Protein AF-A0AAD5WYX1-F1 (afdb_monomer)

Solvent-accessible surface area (backbone atoms only — not comparable to full-atom values): 14401 Å² total; per-residue (Å²): 94,65,29,32,52,34,48,72,67,69,46,57,68,58,51,53,53,52,52,50,51,34,10,74,72,48,53,28,26,46,30,46,41,92,94,37,84,87,53,34,45,76,42,50,32,68,59,55,44,46,55,38,50,50,49,46,49,48,63,74,63,54,80,81,76,84,82,84,92,74,87,86,85,90,80,85,87,82,83,87,84,80,87,79,90,83,89,82,89,81,91,85,81,88,79,88,86,84,87,87,83,89,81,82,89,89,81,93,76,83,89,84,81,74,100,76,67,55,68,40,50,33,44,42,52,36,57,71,75,44,69,26,68,56,36,59,50,43,53,69,52,43,34,71,61,39,67,46,50,74,69,52,51,49,47,38,39,74,64,27,46,32,41,85,73,49,101,59,30,29,25,43,38,66,58,80,45,63,67,55,52,55,28,48,54,50,33,48,51,51,54,54,52,51,32,71,69,30,75,92,52,55,72,61,65,68,65,54,36,71,38,85,54,94,40,23,91,90,54,55,31,44,60,46,50,30,31,35,43,33,67,64,78,41,84,134

Mean predicted aligned error: 13.27 Å

InterPro domains:
  IPR018865 Inactive serine/threonine-protein kinase 19-like [PF10494] (2-211)
  IPR018865 Inactive serine/threonine-protein kinase 19-like [PTHR15243] (3-235)

Structure (mmCIF, N/CA/C/O backbone):
data_AF-A0AAD5WYX1-F1
#
_entry.id   AF-A0AAD5WYX1-F1
#
loop_
_atom_site.group_PDB
_atom_site.id
_atom_site.type_symbol
_atom_site.label_atom_id
_atom_site.label_alt_id
_atom_site.label_comp_id
_atom_site.label_asym_id
_atom_site.label_entity_id
_atom_site.label_seq_id
_atom_site.pdbx_PDB_ins_code
_atom_site.Cartn_x
_atom_site.Cartn_y
_atom_site.Cartn_z
_atom_site.occupancy
_atom_site.B_iso_or_equiv
_atom_site.auth_seq_id
_atom_site.auth_comp_id
_atom_site.auth_asym_id
_atom_site.auth_atom_id
_atom_site.pdbx_PDB_model_num
ATOM 1 N N . LEU A 1 1 ? -3.389 -1.770 6.920 1.00 76.38 1 LEU A N 1
ATOM 2 C CA . LEU A 1 1 ? -4.217 -2.837 6.298 1.00 76.38 1 LEU A CA 1
ATOM 3 C C . LEU A 1 1 ? -3.831 -4.235 6.785 1.00 76.38 1 LEU A C 1
ATOM 5 O O . LEU A 1 1 ? -4.736 -4.996 7.080 1.00 76.38 1 LEU A O 1
ATOM 9 N N . LEU A 1 2 ? -2.542 -4.557 6.966 1.00 85.88 2 LEU A N 1
ATOM 10 C CA . LEU A 1 2 ? -2.096 -5.845 7.536 1.00 85.88 2 LEU A CA 1
ATOM 11 C C . LEU A 1 2 ? -2.756 -6.188 8.888 1.00 85.88 2 LEU A C 1
ATOM 13 O O . LEU A 1 2 ? -3.191 -7.312 9.093 1.00 85.88 2 LEU A O 1
ATOM 17 N N . ALA A 1 3 ? -2.961 -5.186 9.746 1.00 87.31 3 ALA A N 1
ATOM 18 C CA . ALA A 1 3 ? -3.715 -5.334 10.991 1.00 87.31 3 ALA A CA 1
ATOM 19 C C . ALA A 1 3 ? -5.119 -5.943 10.810 1.00 87.31 3 ALA A C 1
ATOM 21 O O . ALA A 1 3 ? -5.573 -6.707 11.650 1.00 87.31 3 ALA A O 1
ATOM 22 N N . GLN A 1 4 ? -5.803 -5.680 9.693 1.00 90.00 4 GLN A N 1
ATOM 23 C CA . GLN A 1 4 ? -7.110 -6.295 9.437 1.00 90.00 4 GLN A CA 1
ATOM 24 C C . GLN A 1 4 ? -6.995 -7.819 9.292 1.00 90.00 4 GLN A C 1
ATOM 26 O O . GLN A 1 4 ? -7.887 -8.533 9.741 1.00 90.00 4 GLN A O 1
ATOM 31 N N . LEU A 1 5 ? -5.896 -8.316 8.708 1.00 88.75 5 LEU A N 1
ATOM 32 C CA . LEU A 1 5 ? -5.619 -9.750 8.591 1.00 88.75 5 LEU A CA 1
ATOM 33 C C . LEU A 1 5 ? -5.287 -10.360 9.952 1.00 88.75 5 LEU A C 1
ATOM 35 O O . LEU A 1 5 ? -5.827 -11.413 10.281 1.00 88.75 5 LEU A O 1
ATOM 39 N N . TYR A 1 6 ? -4.485 -9.670 10.768 1.00 90.25 6 TYR A N 1
ATOM 40 C CA . TYR A 1 6 ? -4.211 -10.092 12.145 1.00 90.25 6 TYR A CA 1
ATOM 41 C C . TYR A 1 6 ? -5.500 -10.245 12.959 1.00 90.25 6 TYR A C 1
ATOM 43 O O . TYR A 1 6 ? -5.705 -11.274 13.597 1.00 90.25 6 TYR A O 1
ATOM 51 N N . CYS A 1 7 ? -6.426 -9.287 12.849 1.00 89.88 7 CYS A N 1
ATOM 52 C CA . CYS A 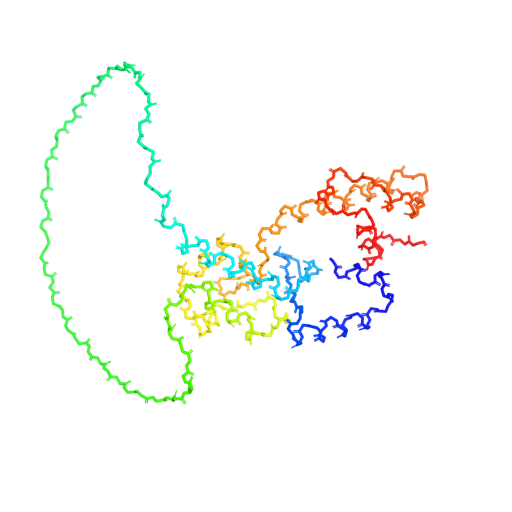1 7 ? -7.736 -9.384 13.493 1.00 89.88 7 CYS A CA 1
ATOM 53 C C . CYS A 1 7 ? -8.588 -10.549 12.958 1.00 89.88 7 CYS A C 1
ATOM 55 O O . CYS A 1 7 ? -9.340 -11.156 13.720 1.00 89.88 7 CYS A O 1
ATOM 57 N N . ALA A 1 8 ? -8.533 -10.828 11.654 1.00 89.50 8 ALA A N 1
ATOM 58 C CA . ALA A 1 8 ? -9.387 -11.831 11.022 1.00 89.50 8 ALA A CA 1
ATOM 59 C C . ALA A 1 8 ? -8.914 -13.273 11.267 1.00 89.50 8 ALA A C 1
ATOM 61 O O . ALA A 1 8 ? -9.747 -14.165 11.414 1.00 89.50 8 ALA A O 1
ATOM 62 N N . VAL A 1 9 ? -7.598 -13.503 11.292 1.00 88.81 9 VAL A N 1
ATOM 63 C CA . VAL A 1 9 ? -6.994 -14.842 11.401 1.00 88.81 9 VAL A CA 1
ATOM 64 C C . VAL A 1 9 ? -6.615 -15.182 12.846 1.00 88.81 9 VAL A C 1
ATOM 66 O O . VAL A 1 9 ? -6.650 -16.350 13.220 1.00 88.81 9 VAL A O 1
ATOM 69 N N . GLY A 1 10 ? -6.268 -14.188 13.670 1.00 82.69 10 GLY A N 1
ATOM 70 C CA . GLY A 1 10 ? -5.898 -14.363 15.081 1.00 82.69 10 GLY A CA 1
ATOM 71 C C . GLY A 1 10 ? -4.495 -14.937 15.326 1.00 82.69 10 GLY A C 1
ATOM 72 O O . GLY A 1 10 ? -3.945 -14.739 16.404 1.00 82.69 10 GLY A O 1
ATOM 73 N N . ASP A 1 11 ? -3.887 -15.593 14.335 1.00 90.69 11 ASP A N 1
ATOM 74 C CA . ASP A 1 11 ? -2.504 -16.085 14.374 1.00 90.69 11 ASP A CA 1
ATOM 75 C C . ASP A 1 11 ? -1.591 -15.170 13.545 1.00 90.69 11 ASP A C 1
ATOM 77 O O . ASP A 1 11 ? -1.578 -15.218 12.312 1.00 90.69 11 ASP A O 1
ATOM 81 N N . HIS A 1 12 ? -0.838 -14.306 14.231 1.00 89.62 12 HIS A N 1
ATOM 82 C CA . HIS A 1 12 ? 0.041 -13.329 13.586 1.00 89.62 12 HIS A CA 1
ATOM 83 C C . HIS A 1 12 ? 1.181 -14.006 12.821 1.00 89.62 12 HIS A C 1
ATOM 85 O O . HIS A 1 12 ? 1.485 -13.600 11.702 1.00 89.62 12 HIS A O 1
ATOM 91 N N . THR A 1 13 ? 1.770 -15.063 13.389 1.00 92.00 13 THR A N 1
ATOM 92 C CA . THR A 1 13 ? 2.878 -15.791 12.761 1.00 92.00 13 THR A CA 1
ATOM 93 C C . THR A 1 13 ? 2.423 -16.429 11.462 1.00 92.00 13 THR A C 1
ATOM 95 O O . THR A 1 13 ? 3.104 -16.308 10.446 1.00 92.00 13 THR A O 1
ATOM 98 N N . ARG A 1 14 ? 1.245 -17.056 11.463 1.00 92.44 14 ARG A N 1
ATOM 99 C CA . ARG A 1 14 ? 0.676 -17.623 10.243 1.00 92.44 14 ARG A CA 1
ATOM 100 C C . ARG A 1 14 ? 0.372 -16.555 9.197 1.00 92.44 14 ARG A C 1
ATOM 102 O O . ARG A 1 14 ? 0.692 -16.765 8.034 1.00 92.44 14 ARG A O 1
ATOM 109 N N . VAL A 1 15 ? -0.202 -15.415 9.591 1.00 91.81 15 VAL A N 1
ATOM 110 C CA . VAL A 1 15 ? -0.444 -14.301 8.657 1.00 91.81 15 VAL A CA 1
ATOM 111 C C . VAL A 1 15 ? 0.862 -13.820 8.032 1.00 91.81 15 VAL A C 1
ATOM 113 O O . VAL A 1 15 ? 0.903 -13.620 6.822 1.00 91.81 15 VAL A O 1
ATOM 116 N N . ASP A 1 16 ? 1.924 -13.659 8.818 1.00 90.88 16 ASP A N 1
ATOM 117 C CA . ASP A 1 16 ? 3.216 -13.210 8.298 1.00 90.88 16 ASP A CA 1
ATOM 118 C C . ASP A 1 16 ? 3.801 -14.221 7.300 1.00 90.88 16 ASP A C 1
ATOM 120 O O . ASP A 1 16 ? 4.181 -13.829 6.196 1.00 90.88 16 ASP A O 1
ATOM 124 N N . VAL A 1 17 ? 3.776 -15.517 7.640 1.00 93.12 17 VAL A N 1
ATOM 125 C CA . VAL A 1 17 ? 4.231 -16.609 6.760 1.00 93.12 17 VAL A CA 1
ATOM 126 C C . VAL A 1 17 ? 3.419 -16.663 5.464 1.00 93.12 17 VAL A C 1
ATOM 128 O O . VAL A 1 17 ? 3.997 -16.741 4.379 1.00 93.12 17 VAL A O 1
ATOM 131 N N . ASP A 1 18 ? 2.091 -16.592 5.555 1.00 93.56 18 ASP A N 1
ATOM 132 C CA . ASP A 1 18 ? 1.205 -16.671 4.393 1.00 93.56 18 ASP A CA 1
ATOM 133 C C . ASP A 1 18 ? 1.371 -15.435 3.493 1.00 93.56 18 ASP A C 1
ATOM 135 O O . ASP A 1 18 ? 1.479 -15.564 2.273 1.00 93.56 18 ASP A O 1
ATOM 139 N N . VAL A 1 19 ? 1.457 -14.229 4.069 1.00 91.56 19 VAL A N 1
ATOM 140 C CA . VAL A 1 19 ? 1.691 -12.996 3.300 1.00 91.56 19 VAL A CA 1
ATOM 141 C C . VAL A 1 19 ? 3.068 -13.020 2.641 1.00 91.56 19 VAL A C 1
ATOM 143 O O . VAL A 1 19 ? 3.181 -12.621 1.481 1.00 91.56 19 VAL A O 1
ATOM 146 N N . ASP A 1 20 ? 4.108 -13.499 3.326 1.00 91.19 20 ASP A N 1
ATOM 147 C CA . ASP A 1 20 ? 5.440 -13.643 2.734 1.00 91.19 20 ASP A CA 1
ATOM 148 C C . ASP A 1 20 ? 5.453 -14.660 1.594 1.00 91.19 20 ASP A C 1
ATOM 150 O O . ASP A 1 20 ? 5.992 -14.361 0.529 1.00 91.19 20 ASP A O 1
ATOM 154 N N . SER A 1 21 ? 4.794 -15.807 1.760 1.00 93.00 21 SER A N 1
ATOM 155 C CA . SER A 1 21 ? 4.626 -16.812 0.703 1.00 93.00 21 SER A CA 1
ATOM 156 C C . SER A 1 21 ? 3.891 -16.244 -0.522 1.00 93.00 21 SER A C 1
ATOM 158 O O . SER A 1 21 ? 4.311 -16.427 -1.671 1.00 93.00 21 SER A O 1
ATOM 160 N N . LEU A 1 22 ? 2.832 -15.459 -0.301 1.00 93.69 22 LEU A N 1
ATOM 161 C CA . LEU A 1 22 ? 2.093 -14.783 -1.372 1.00 93.69 22 LEU A CA 1
ATOM 162 C C . LEU A 1 22 ? 2.908 -13.676 -2.057 1.00 93.69 22 LEU A C 1
ATOM 164 O O . LEU A 1 22 ? 2.732 -13.441 -3.252 1.00 93.69 22 LEU A O 1
ATOM 168 N N . CYS A 1 23 ? 3.817 -13.013 -1.339 1.00 91.69 23 CYS A N 1
ATOM 169 C CA . CYS A 1 23 ? 4.762 -12.076 -1.947 1.00 91.69 23 CYS A CA 1
ATOM 170 C C . CYS A 1 23 ? 5.839 -12.816 -2.756 1.00 91.69 23 CYS A C 1
ATOM 172 O O . CYS A 1 23 ? 6.168 -12.417 -3.867 1.00 91.69 23 CYS A O 1
ATOM 174 N N . GLN A 1 24 ? 6.379 -13.922 -2.244 1.00 90.56 24 GLN A N 1
ATOM 175 C CA . GLN A 1 24 ? 7.399 -14.709 -2.946 1.00 90.56 24 GLN A CA 1
ATOM 176 C C . GLN A 1 24 ? 6.864 -15.337 -4.238 1.00 90.56 24 GLN A C 1
ATOM 178 O O . GLN A 1 24 ? 7.575 -15.377 -5.238 1.00 90.56 24 GLN A O 1
ATOM 183 N N . SER A 1 25 ? 5.602 -15.768 -4.238 1.00 91.50 25 SER A N 1
ATOM 184 C CA . SER A 1 25 ? 4.911 -16.281 -5.430 1.00 91.50 25 SER A CA 1
ATOM 185 C C . SER A 1 25 ? 4.422 -15.188 -6.389 1.00 91.50 25 SER A C 1
ATOM 187 O O . SER A 1 25 ? 3.906 -15.504 -7.458 1.00 91.50 25 SER A O 1
ATOM 189 N N . GLY A 1 26 ? 4.574 -13.909 -6.028 1.00 89.75 26 GLY A N 1
ATOM 190 C CA . GLY A 1 26 ? 4.177 -12.773 -6.858 1.00 89.75 26 GLY A CA 1
ATOM 191 C C . GLY A 1 26 ? 2.676 -12.503 -6.911 1.00 89.75 26 GLY A C 1
ATOM 192 O O . GLY A 1 26 ? 2.239 -11.682 -7.709 1.00 89.75 26 GLY A O 1
ATOM 193 N N . VAL A 1 27 ? 1.866 -13.129 -6.054 1.00 93.50 27 VAL A N 1
ATOM 194 C CA . VAL A 1 27 ? 0.418 -12.863 -5.970 1.00 93.50 27 VAL A CA 1
ATOM 195 C C . VAL A 1 27 ? 0.145 -11.511 -5.312 1.00 93.50 27 VAL A C 1
ATOM 197 O O . VAL A 1 27 ? -0.717 -10.751 -5.761 1.00 93.50 27 VAL A O 1
ATOM 200 N N . LEU A 1 28 ? 0.886 -11.209 -4.245 1.00 93.12 28 LEU A N 1
ATOM 201 C CA . LEU A 1 28 ? 0.793 -9.956 -3.506 1.00 93.12 28 LEU A CA 1
ATOM 202 C C . LEU A 1 28 ? 2.073 -9.143 -3.639 1.00 93.12 28 LEU A C 1
ATOM 204 O O . LEU A 1 28 ? 3.170 -9.682 -3.757 1.00 93.12 28 LEU A O 1
ATOM 208 N N . ARG A 1 29 ? 1.924 -7.828 -3.508 1.00 91.25 29 ARG A N 1
ATOM 209 C CA . ARG A 1 29 ? 3.033 -6.895 -3.358 1.00 91.25 29 ARG A CA 1
ATOM 210 C C . ARG A 1 29 ? 2.851 -6.018 -2.128 1.00 91.25 29 ARG A C 1
ATOM 212 O O . ARG A 1 29 ? 1.751 -5.524 -1.860 1.00 91.25 29 ARG A O 1
ATOM 219 N N . ARG A 1 30 ? 3.949 -5.800 -1.399 1.00 90.19 30 ARG A N 1
ATOM 220 C CA . ARG A 1 30 ? 4.019 -4.863 -0.269 1.00 90.19 30 ARG A CA 1
ATOM 221 C C . ARG A 1 30 ? 4.380 -3.462 -0.756 1.00 90.19 30 ARG A C 1
ATOM 223 O O . ARG A 1 30 ? 5.279 -3.279 -1.571 1.00 90.19 30 ARG A O 1
ATOM 230 N N . PHE A 1 31 ? 3.717 -2.466 -0.187 1.00 89.69 31 PHE A N 1
ATOM 231 C CA . PHE A 1 31 ? 4.016 -1.054 -0.394 1.00 89.69 31 PHE A CA 1
ATOM 232 C C . PHE A 1 31 ? 4.195 -0.379 0.955 1.00 89.69 31 PHE A C 1
ATOM 234 O O . PHE A 1 31 ? 3.461 -0.665 1.902 1.00 89.69 31 PHE A O 1
ATOM 241 N N . VAL A 1 32 ? 5.149 0.542 1.025 1.00 83.81 32 VAL A N 1
ATOM 242 C CA . VAL A 1 32 ? 5.377 1.382 2.201 1.00 83.81 32 VAL A CA 1
ATOM 243 C C . VAL A 1 32 ? 4.772 2.749 1.935 1.00 83.81 32 VAL A C 1
ATOM 245 O O . VAL A 1 32 ? 4.937 3.310 0.850 1.00 83.81 32 VAL A O 1
ATOM 248 N N . ARG A 1 33 ? 4.074 3.310 2.922 1.00 75.81 33 ARG A N 1
ATOM 249 C CA . ARG A 1 33 ? 3.677 4.712 2.864 1.00 75.81 33 ARG A CA 1
ATOM 250 C C . ARG A 1 33 ? 4.902 5.577 3.143 1.00 75.81 33 ARG A C 1
ATOM 252 O O . ARG A 1 33 ? 5.624 5.357 4.112 1.00 75.81 33 ARG A O 1
ATOM 259 N N . SER A 1 34 ? 5.117 6.590 2.307 1.00 63.50 34 SER A N 1
ATOM 260 C CA . SER A 1 34 ? 6.225 7.535 2.471 1.00 63.50 34 SER A CA 1
ATOM 261 C C . SER A 1 34 ? 6.265 8.086 3.907 1.00 63.50 34 SER A C 1
ATOM 263 O O . SER A 1 34 ? 5.317 8.739 4.349 1.00 63.50 34 SER A O 1
ATOM 265 N N . GLY A 1 35 ? 7.355 7.799 4.626 1.00 60.59 35 GLY A N 1
ATOM 266 C CA . GLY A 1 35 ? 7.613 8.267 5.993 1.00 60.59 35 GLY A CA 1
ATOM 267 C C . GLY A 1 35 ? 7.279 7.293 7.132 1.00 60.59 35 GLY A C 1
ATOM 268 O O . GLY A 1 35 ? 7.687 7.571 8.256 1.00 60.59 35 GLY A O 1
ATOM 269 N N . ASP A 1 36 ? 6.602 6.166 6.881 1.00 64.50 36 ASP A N 1
ATOM 270 C CA . ASP A 1 36 ? 6.338 5.163 7.924 1.00 64.50 36 ASP A CA 1
ATOM 271 C C . ASP A 1 36 ? 6.366 3.729 7.372 1.00 64.50 36 ASP A C 1
ATOM 273 O O . ASP A 1 36 ? 5.475 3.290 6.647 1.00 64.50 36 ASP A O 1
ATOM 277 N N . VAL A 1 37 ? 7.398 2.976 7.765 1.00 59.72 37 VAL A N 1
ATOM 278 C CA . VAL A 1 37 ? 7.604 1.571 7.372 1.00 59.72 37 VAL A CA 1
ATOM 279 C C . VAL A 1 37 ? 6.539 0.646 7.977 1.00 59.72 37 VAL A C 1
ATOM 281 O O . VAL A 1 37 ? 6.275 -0.424 7.432 1.00 59.72 37 VAL A O 1
ATOM 284 N N . ARG A 1 38 ? 5.903 1.046 9.087 1.00 57.88 38 ARG A N 1
ATOM 285 C CA . ARG A 1 38 ? 4.852 0.262 9.756 1.00 57.88 38 ARG A CA 1
ATOM 286 C C . ARG A 1 38 ? 3.481 0.464 9.118 1.00 57.88 38 ARG A C 1
ATOM 288 O O . ARG A 1 38 ? 2.613 -0.399 9.243 1.00 57.88 38 ARG A O 1
ATOM 295 N N . GLU A 1 39 ? 3.284 1.562 8.398 1.00 67.19 39 GLU A N 1
ATOM 296 C CA . GLU A 1 39 ? 2.047 1.847 7.678 1.00 67.19 39 GLU A CA 1
ATOM 297 C C . GLU A 1 39 ? 2.199 1.486 6.198 1.00 67.19 39 GLU A C 1
ATOM 299 O O . GLU A 1 39 ? 2.397 2.327 5.326 1.00 67.19 39 GLU A O 1
ATOM 304 N N . GLY A 1 40 ? 2.107 0.188 5.915 1.00 75.12 40 GLY A N 1
ATOM 305 C CA . GLY A 1 40 ? 2.086 -0.341 4.554 1.00 75.12 40 GLY A CA 1
ATOM 306 C C . GLY A 1 40 ? 0.694 -0.748 4.066 1.00 75.12 40 GLY A C 1
ATOM 307 O O . GLY A 1 40 ? -0.249 -0.953 4.848 1.00 75.12 40 GLY A O 1
ATOM 308 N N . CYS A 1 41 ? 0.573 -0.925 2.752 1.00 84.50 41 CYS A N 1
ATOM 309 C CA . CYS A 1 41 ? -0.535 -1.658 2.143 1.00 84.50 41 CYS A CA 1
ATOM 310 C C . CYS A 1 41 ? -0.043 -2.885 1.376 1.00 84.50 41 CYS A C 1
ATOM 312 O O . CYS A 1 41 ? 1.110 -2.974 0.958 1.00 84.50 41 CYS A O 1
ATOM 314 N N . LEU A 1 42 ? -0.958 -3.839 1.227 1.00 89.75 42 LEU A N 1
ATOM 315 C CA . LEU A 1 42 ? -0.829 -4.969 0.323 1.00 89.75 42 LEU A CA 1
ATOM 316 C C . LEU A 1 42 ? -1.724 -4.695 -0.881 1.00 89.75 42 LEU A C 1
ATOM 318 O O . LEU A 1 42 ? -2.821 -4.154 -0.722 1.00 89.75 42 LEU A O 1
ATOM 322 N N . MET A 1 43 ? -1.263 -5.078 -2.061 1.00 91.12 43 MET A N 1
ATOM 323 C CA . MET A 1 43 ? -2.050 -5.041 -3.289 1.00 91.12 43 MET A CA 1
ATOM 324 C C . MET A 1 43 ? -1.820 -6.339 -4.052 1.00 91.12 43 MET A C 1
ATOM 326 O O . MET A 1 43 ? -0.730 -6.906 -3.977 1.00 91.12 43 MET A O 1
ATOM 330 N N . LEU A 1 44 ? -2.825 -6.795 -4.795 1.00 93.25 44 LEU A N 1
ATOM 331 C CA . LEU A 1 44 ? -2.615 -7.850 -5.778 1.00 93.25 44 LEU A CA 1
ATOM 332 C C . LEU A 1 44 ? -1.635 -7.344 -6.839 1.00 93.25 44 LEU A C 1
ATOM 334 O O . LEU A 1 44 ? -1.813 -6.247 -7.377 1.00 93.25 44 LEU A O 1
ATOM 338 N N . SER A 1 45 ? -0.612 -8.136 -7.151 1.00 93.06 45 SER A N 1
ATOM 339 C CA . SER A 1 45 ? 0.394 -7.749 -8.148 1.00 93.06 45 SER A CA 1
ATOM 340 C C . SER A 1 45 ? -0.245 -7.521 -9.515 1.00 93.06 45 SER A C 1
ATOM 342 O O . SER A 1 45 ? 0.062 -6.531 -10.173 1.00 93.06 45 SER A O 1
ATOM 344 N N . MET A 1 46 ? -1.232 -8.349 -9.878 1.00 93.56 46 MET A N 1
ATOM 345 C CA . MET A 1 46 ? -1.997 -8.196 -11.119 1.00 93.56 46 MET A CA 1
ATOM 346 C C . MET A 1 46 ? -2.703 -6.838 -11.232 1.00 93.56 46 MET A C 1
ATOM 348 O O . MET A 1 46 ? -2.723 -6.244 -12.308 1.00 93.56 46 MET A O 1
ATOM 352 N N . ASP A 1 47 ? -3.247 -6.312 -10.131 1.00 94.44 47 ASP A N 1
ATOM 353 C CA . ASP A 1 47 ? -3.937 -5.022 -10.146 1.00 94.44 47 ASP A CA 1
ATOM 354 C C . ASP A 1 47 ? -2.927 -3.880 -10.261 1.00 94.44 47 ASP A C 1
ATOM 356 O O . ASP A 1 47 ? -3.168 -2.895 -10.962 1.00 94.44 47 A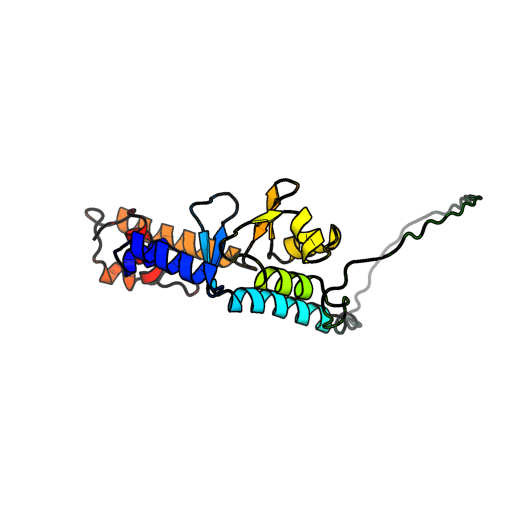SP A O 1
ATOM 360 N N . TYR A 1 48 ? -1.772 -4.013 -9.603 1.00 94.56 48 TYR A N 1
ATOM 361 C CA . TYR A 1 48 ? -0.687 -3.044 -9.725 1.00 94.56 48 TYR A CA 1
ATOM 362 C C . TYR A 1 48 ? -0.141 -2.988 -11.158 1.00 94.56 48 TYR A C 1
ATOM 364 O O . TYR A 1 48 ? 0.010 -1.909 -11.732 1.00 94.56 48 TYR A O 1
ATOM 372 N N . GLU A 1 49 ? 0.081 -4.144 -11.779 1.00 92.62 49 GLU A N 1
ATOM 373 C CA . GLU A 1 49 ? 0.471 -4.245 -13.186 1.00 92.62 49 GLU A CA 1
ATOM 374 C C . GLU A 1 49 ? -0.585 -3.651 -14.118 1.00 92.62 49 GLU A C 1
ATOM 376 O O . GLU A 1 49 ? -0.249 -2.901 -15.036 1.00 92.62 49 GLU A O 1
ATOM 381 N N . ALA A 1 50 ? -1.866 -3.936 -13.871 1.00 93.81 50 ALA A N 1
ATOM 382 C CA . ALA A 1 50 ? -2.963 -3.383 -14.653 1.00 93.81 50 ALA A CA 1
ATOM 383 C C . ALA A 1 50 ? -2.998 -1.848 -14.587 1.00 93.81 50 ALA A C 1
ATOM 385 O O . ALA A 1 50 ? -3.250 -1.206 -15.607 1.00 93.81 50 ALA A O 1
ATOM 386 N N . GLN A 1 51 ? -2.685 -1.245 -13.433 1.00 94.25 51 GLN A N 1
ATOM 387 C CA . GLN A 1 51 ? -2.565 0.213 -13.311 1.00 94.25 51 GLN A CA 1
ATOM 388 C C . GLN A 1 51 ? -1.433 0.780 -14.176 1.00 94.25 51 GLN A C 1
ATOM 390 O O . GLN A 1 51 ? -1.619 1.813 -14.825 1.00 94.25 51 GLN A O 1
ATOM 395 N N . ILE A 1 52 ? -0.272 0.117 -14.196 1.00 93.94 52 ILE A N 1
ATOM 396 C CA . ILE A 1 52 ? 0.888 0.537 -14.997 1.00 93.94 52 ILE A CA 1
ATOM 397 C C . ILE A 1 52 ? 0.564 0.432 -16.491 1.00 93.94 52 ILE A C 1
ATOM 399 O O . ILE A 1 52 ? 0.717 1.400 -17.238 1.00 93.94 52 ILE A O 1
ATOM 403 N N . LEU A 1 53 ? 0.055 -0.724 -16.922 1.00 92.62 53 LEU A N 1
ATOM 404 C CA . LEU A 1 53 ? -0.283 -0.987 -18.321 1.00 92.62 53 LEU A CA 1
ATOM 405 C C . LEU A 1 53 ? -1.463 -0.138 -18.810 1.00 92.62 53 LEU A C 1
ATOM 407 O O . LEU A 1 53 ? -1.509 0.236 -19.981 1.00 92.62 53 LEU A O 1
ATOM 411 N N . GLY A 1 54 ? -2.411 0.187 -17.930 1.00 91.62 54 GLY A N 1
ATOM 412 C CA . GLY A 1 54 ? -3.493 1.124 -18.225 1.00 91.62 54 GLY A CA 1
ATOM 413 C C . GLY A 1 54 ? -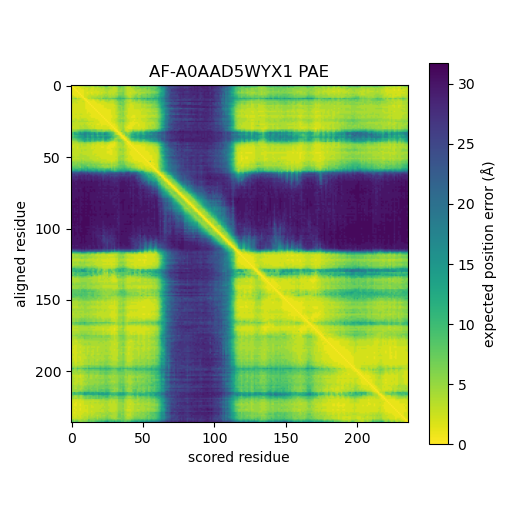2.953 2.492 -18.638 1.00 91.62 54 GLY A C 1
ATOM 414 O O . GLY A 1 54 ? -3.360 3.021 -19.669 1.00 91.62 54 GLY A O 1
ATOM 415 N N . LEU A 1 55 ? -1.957 3.010 -17.912 1.00 89.81 55 LEU A N 1
ATOM 416 C CA . LEU A 1 55 ? -1.323 4.283 -18.260 1.00 89.81 55 LEU A CA 1
ATOM 417 C C . LEU A 1 55 ? -0.521 4.206 -19.563 1.00 89.81 55 LEU A C 1
ATOM 419 O O . LEU A 1 55 ? -0.578 5.130 -20.370 1.00 89.81 55 LEU A O 1
ATOM 423 N N . ALA A 1 56 ? 0.175 3.091 -19.806 1.00 88.00 56 ALA A N 1
ATOM 424 C CA . ALA A 1 56 ? 0.889 2.875 -21.066 1.00 88.00 56 ALA A CA 1
ATOM 425 C C . ALA A 1 56 ? -0.055 2.972 -22.281 1.00 88.00 56 ALA A C 1
ATOM 427 O O . ALA A 1 56 ? 0.305 3.524 -23.320 1.00 88.00 56 ALA A O 1
ATOM 428 N N . LYS A 1 57 ? -1.288 2.462 -22.147 1.00 88.38 57 LYS A N 1
ATOM 429 C CA . LYS A 1 57 ? -2.329 2.564 -23.181 1.00 88.38 57 LYS A CA 1
ATOM 430 C C . LYS A 1 57 ? -2.862 3.989 -23.329 1.00 88.38 57 LYS A C 1
ATOM 432 O O . LYS A 1 57 ? -3.066 4.432 -24.457 1.00 88.38 57 LYS A O 1
ATOM 437 N N . GLU A 1 58 ? -3.070 4.700 -22.221 1.00 87.31 58 GLU A N 1
ATOM 438 C CA . GLU A 1 58 ? -3.513 6.101 -22.225 1.00 87.31 58 GLU A CA 1
ATOM 439 C C . GLU A 1 58 ? -2.510 7.015 -22.941 1.00 87.31 58 GLU A C 1
ATOM 441 O O . GLU A 1 58 ? -2.923 7.831 -23.761 1.00 87.31 58 GLU A O 1
ATOM 446 N N . GLU A 1 59 ? -1.203 6.846 -22.711 1.00 83.06 59 GLU A N 1
ATOM 447 C CA . GLU A 1 59 ? -0.175 7.629 -23.413 1.00 83.06 59 GLU A CA 1
ATOM 448 C C . GLU A 1 59 ? -0.191 7.386 -24.925 1.00 83.06 59 GLU A C 1
ATOM 450 O O . GLU A 1 59 ? -0.118 8.334 -25.704 1.00 83.06 59 GLU A O 1
ATOM 455 N N . ARG A 1 60 ? -0.338 6.126 -25.353 1.00 82.06 60 ARG A N 1
ATOM 456 C CA . ARG A 1 60 ? -0.395 5.769 -26.780 1.00 82.06 60 ARG A CA 1
ATOM 457 C C . ARG A 1 60 ? -1.679 6.258 -27.458 1.00 82.06 60 ARG A C 1
ATOM 459 O O . ARG A 1 60 ? -1.662 6.556 -28.646 1.00 82.06 60 ARG A O 1
ATOM 466 N N . GLY A 1 61 ? -2.790 6.323 -26.723 1.00 73.19 61 GLY A N 1
ATOM 467 C CA . GLY A 1 61 ? -4.084 6.798 -27.229 1.00 73.19 61 GLY A CA 1
ATOM 468 C C . GLY A 1 61 ? -4.303 8.313 -27.111 1.00 73.19 61 GLY A C 1
ATOM 469 O O . GLY A 1 61 ? -5.255 8.836 -27.689 1.00 73.19 61 GLY A O 1
ATOM 470 N N . GLY A 1 62 ? -3.455 9.018 -26.357 1.00 58.34 62 GLY A N 1
ATOM 471 C CA . GLY A 1 62 ? -3.624 10.430 -26.003 1.00 58.34 62 GLY A CA 1
ATOM 472 C C . GLY A 1 62 ? -3.156 11.440 -27.053 1.00 58.34 62 GLY A C 1
ATOM 473 O O . GLY A 1 62 ? -3.534 12.608 -26.965 1.00 58.34 62 GLY A O 1
ATOM 474 N N . ASP A 1 63 ? -2.399 11.016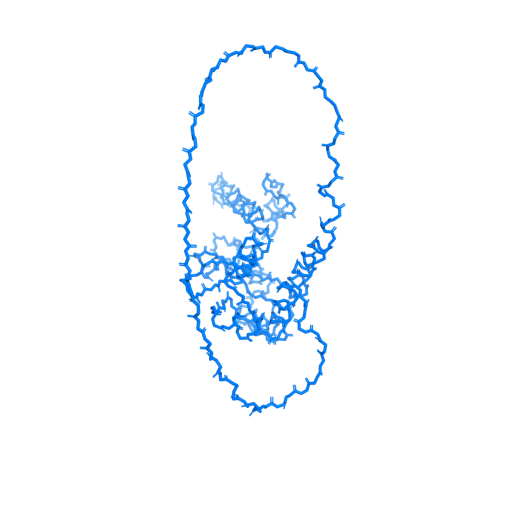 -28.069 1.00 52.09 63 ASP A N 1
ATOM 475 C CA . ASP A 1 63 ? -1.842 11.921 -29.090 1.00 52.09 63 ASP A CA 1
ATOM 476 C C . ASP A 1 63 ? -2.880 12.380 -30.145 1.00 52.09 63 ASP A C 1
ATOM 478 O O . ASP A 1 63 ? -2.614 13.227 -30.990 1.00 52.09 63 ASP A O 1
ATOM 482 N N . GLY A 1 64 ? -4.116 11.864 -30.081 1.00 48.56 64 GLY A N 1
ATOM 483 C CA . GLY A 1 64 ? -5.189 12.158 -31.043 1.00 48.56 64 GLY A CA 1
ATOM 484 C C . GLY A 1 64 ? -6.216 13.224 -30.631 1.00 48.56 64 GLY A C 1
ATOM 485 O O . GLY A 1 64 ? -7.177 13.433 -31.366 1.00 48.56 64 GLY A O 1
ATOM 486 N N . ARG A 1 65 ? -6.092 13.877 -29.463 1.00 49.97 65 ARG A N 1
ATOM 487 C CA . ARG A 1 65 ? -7.108 14.840 -28.957 1.00 49.97 65 ARG A CA 1
ATOM 488 C C . ARG A 1 65 ? -6.549 16.191 -28.493 1.00 49.97 65 ARG A C 1
ATOM 490 O O . ARG A 1 65 ? -7.116 16.813 -27.601 1.00 49.97 65 ARG A O 1
ATOM 497 N N . ARG A 1 66 ? -5.451 16.672 -29.083 1.00 46.66 66 ARG A N 1
ATOM 498 C CA . ARG A 1 66 ? -4.934 18.039 -28.834 1.00 46.66 66 ARG A CA 1
ATOM 499 C C . ARG A 1 66 ? -5.151 19.034 -29.979 1.00 46.66 66 ARG A C 1
ATOM 501 O O . ARG A 1 66 ? -4.553 20.102 -29.970 1.00 46.66 66 ARG A O 1
ATOM 508 N N . GLY A 1 67 ? -6.031 18.731 -30.933 1.00 44.22 67 GLY A N 1
ATOM 509 C CA . GLY A 1 67 ? -6.351 19.634 -32.040 1.00 44.22 67 GLY A CA 1
ATOM 510 C C . GLY A 1 67 ? -7.845 19.728 -32.311 1.00 44.22 67 GLY A C 1
ATOM 511 O O . GLY A 1 67 ? -8.310 19.098 -33.251 1.00 44.22 67 GLY A O 1
ATOM 512 N N . GLN A 1 68 ? -8.578 20.479 -31.484 1.00 45.84 68 GLN A N 1
ATOM 513 C CA . GLN A 1 68 ? -9.806 21.205 -31.850 1.00 45.84 68 GLN A CA 1
ATOM 514 C C . GLN A 1 68 ? -10.342 21.951 -30.618 1.00 45.84 68 GLN A C 1
ATOM 516 O O . GLN A 1 68 ? -11.209 21.466 -29.905 1.00 45.84 68 GLN A O 1
ATOM 521 N N . GLU A 1 69 ? -9.808 23.146 -30.380 1.00 41.50 69 GLU A N 1
ATOM 522 C CA . GLU A 1 69 ? -10.584 24.263 -29.832 1.00 41.50 69 GLU A CA 1
ATOM 523 C C . GLU A 1 69 ? -10.325 25.444 -30.771 1.00 41.50 69 GLU A C 1
ATOM 525 O O . GLU A 1 69 ? -9.418 26.251 -30.582 1.00 41.50 69 GLU A O 1
ATOM 530 N N . GLY A 1 70 ? -11.063 25.433 -31.880 1.00 39.97 70 GLY A N 1
ATOM 531 C CA . GLY A 1 70 ? -11.266 26.575 -32.755 1.00 39.97 70 GLY A CA 1
ATOM 532 C C . GLY A 1 70 ? -12.741 26.959 -32.685 1.00 39.97 70 GLY A C 1
ATOM 533 O O . GLY A 1 70 ? -13.592 26.099 -32.896 1.00 39.97 70 GLY A O 1
ATOM 534 N N . ASP A 1 71 ? -12.965 28.245 -32.406 1.00 40.75 71 ASP A N 1
ATOM 535 C CA . ASP A 1 71 ? -14.188 29.040 -32.591 1.00 40.75 71 ASP A CA 1
ATOM 536 C C . ASP A 1 71 ? -15.343 28.757 -31.597 1.00 40.75 71 ASP A C 1
ATOM 538 O O . ASP A 1 71 ? -15.779 27.628 -31.428 1.00 40.75 71 ASP A O 1
ATOM 542 N N . ALA A 1 72 ? -15.936 29.720 -30.883 1.00 40.12 72 ALA A N 1
ATOM 543 C CA . ALA A 1 72 ? -16.006 31.169 -31.043 1.00 40.12 72 ALA A CA 1
ATOM 544 C C . ALA A 1 72 ? -16.456 31.824 -29.719 1.00 40.12 72 ALA A C 1
ATOM 546 O O . ALA A 1 72 ? -17.296 31.246 -29.042 1.00 40.12 72 ALA A O 1
ATOM 547 N N . GLU A 1 73 ? -15.994 33.042 -29.402 1.00 37.78 73 GLU A N 1
ATOM 548 C CA . GLU A 1 73 ? -16.907 34.176 -29.163 1.00 37.78 73 GLU A CA 1
ATOM 549 C C . GLU A 1 73 ? -16.150 35.514 -29.126 1.00 37.78 73 GLU A C 1
ATOM 551 O O . GLU A 1 73 ? -15.165 35.711 -28.417 1.00 37.78 73 GLU A O 1
ATOM 556 N N . SER A 1 74 ? -16.627 36.441 -29.949 1.00 45.22 74 SER A N 1
ATOM 557 C CA . SER A 1 74 ? -16.187 37.823 -30.077 1.00 45.22 74 SER A CA 1
ATOM 558 C C . SER A 1 74 ? -16.698 38.692 -28.929 1.00 45.22 74 SER A C 1
ATOM 560 O O . SER A 1 74 ? -17.902 38.729 -28.693 1.00 45.22 74 SER A O 1
ATOM 562 N N . THR A 1 75 ? -15.846 39.519 -28.323 1.00 38.75 75 THR A N 1
ATOM 563 C CA . THR A 1 75 ? -16.259 40.824 -27.776 1.00 38.75 75 THR A CA 1
ATOM 564 C C . THR A 1 75 ? -15.103 41.818 -27.903 1.00 38.75 75 THR A C 1
ATOM 566 O O . THR A 1 75 ? -13.943 41.486 -27.675 1.00 38.75 75 THR A O 1
ATOM 569 N N . GLN A 1 76 ? -15.460 43.006 -28.388 1.00 39.62 76 GLN A N 1
ATOM 570 C CA . GLN A 1 76 ? -14.625 44.162 -28.709 1.00 39.62 76 GLN A CA 1
ATOM 571 C C . GLN A 1 76 ? -14.073 44.881 -27.459 1.00 39.62 76 GLN A C 1
ATOM 573 O O . GLN A 1 76 ? -14.435 44.549 -26.337 1.00 39.62 76 GLN A O 1
ATOM 578 N N . ASP A 1 77 ? -13.285 45.929 -27.733 1.00 37.50 77 ASP A N 1
ATOM 579 C CA . ASP A 1 77 ? -12.632 46.911 -26.847 1.00 37.50 77 ASP A CA 1
ATOM 580 C C . ASP A 1 77 ? -11.322 46.458 -26.192 1.00 37.50 77 ASP A C 1
ATOM 582 O O . ASP A 1 77 ? -11.222 45.398 -25.598 1.00 37.50 77 ASP A O 1
ATOM 586 N N . GLY A 1 78 ? -10.230 47.216 -26.218 1.00 34.53 78 GLY A N 1
ATOM 587 C CA . GLY A 1 78 ? -9.994 48.566 -26.703 1.00 34.53 78 GLY A CA 1
ATOM 588 C C . GLY A 1 78 ? -8.687 49.068 -26.076 1.00 34.53 78 GLY A C 1
ATOM 589 O O . GLY A 1 78 ? -8.362 48.743 -24.942 1.00 34.53 78 GLY A O 1
ATOM 590 N N . ASP A 1 79 ? -7.964 49.889 -26.831 1.00 39.34 79 ASP A N 1
ATOM 591 C CA . ASP A 1 79 ? -6.908 50.802 -26.370 1.00 39.34 79 ASP A CA 1
ATOM 592 C C . ASP A 1 79 ? -5.448 50.300 -26.181 1.00 39.34 79 ASP A C 1
ATOM 594 O O . ASP A 1 79 ? -4.996 49.810 -25.153 1.00 39.34 79 ASP A O 1
ATOM 598 N N . ARG A 1 80 ? -4.658 50.581 -27.231 1.00 39.56 80 ARG A N 1
ATOM 599 C CA . ARG A 1 80 ? -3.477 51.473 -27.223 1.00 39.56 80 ARG A CA 1
ATOM 600 C C . ARG A 1 80 ? -2.493 51.387 -26.032 1.00 39.56 80 ARG A C 1
ATOM 602 O O . ARG A 1 80 ? -2.728 52.001 -25.002 1.00 39.56 80 ARG A O 1
ATOM 609 N N . ARG A 1 81 ? -1.225 51.036 -26.313 1.00 40.22 81 ARG A N 1
ATOM 610 C CA . ARG A 1 81 ? -0.128 52.001 -26.623 1.00 40.22 81 ARG A CA 1
ATOM 611 C C . ARG A 1 81 ? 1.271 51.355 -26.656 1.00 40.22 81 ARG A C 1
ATOM 613 O O . ARG A 1 81 ? 1.751 50.821 -25.673 1.00 40.22 81 ARG A O 1
ATOM 620 N N . LYS A 1 82 ? 1.969 51.707 -27.745 1.00 39.94 82 LYS A N 1
ATOM 621 C CA . LYS A 1 82 ? 3.373 52.164 -27.846 1.00 39.94 82 LYS A CA 1
ATOM 622 C C . LYS A 1 82 ? 4.536 51.168 -27.675 1.00 39.94 82 LYS A C 1
ATOM 624 O O . LYS A 1 82 ? 4.930 50.874 -26.562 1.00 39.94 82 LYS A O 1
ATOM 629 N N . ARG A 1 83 ? 5.267 51.079 -28.807 1.00 36.31 83 ARG A N 1
ATOM 630 C CA . ARG A 1 83 ? 6.720 51.357 -28.989 1.00 36.31 83 ARG A CA 1
ATOM 631 C C . ARG A 1 83 ? 7.665 50.320 -28.346 1.00 36.31 83 ARG A C 1
ATOM 633 O O . ARG A 1 83 ? 7.454 49.900 -27.233 1.00 36.31 83 ARG A O 1
ATOM 640 N N . ARG A 1 84 ? 8.794 49.928 -28.932 1.00 35.44 84 ARG A N 1
ATOM 641 C CA . ARG A 1 84 ? 9.625 50.480 -30.011 1.00 35.44 84 ARG A CA 1
ATOM 642 C C . ARG A 1 84 ? 10.643 49.386 -30.392 1.00 35.44 84 ARG A C 1
ATOM 644 O O . ARG A 1 84 ? 11.012 48.581 -29.550 1.00 35.44 84 ARG A O 1
ATOM 651 N N . ARG A 1 85 ? 11.097 49.433 -31.647 1.00 36.59 85 ARG A N 1
ATOM 652 C CA . ARG A 1 85 ? 12.245 48.723 -32.248 1.00 36.59 85 ARG A CA 1
ATOM 653 C C . ARG A 1 85 ? 13.494 48.672 -31.346 1.00 36.59 85 ARG A C 1
ATOM 655 O O . ARG A 1 85 ? 13.723 49.645 -30.632 1.00 36.59 85 ARG A O 1
ATOM 662 N N . VAL A 1 86 ? 14.369 47.679 -31.549 1.00 40.03 86 VAL A N 1
ATOM 663 C CA . VAL A 1 86 ? 15.685 47.828 -32.226 1.00 40.03 86 VAL A CA 1
ATOM 664 C C . VAL A 1 86 ? 16.412 46.471 -32.321 1.00 40.03 86 VAL A C 1
ATOM 666 O O . VAL A 1 86 ? 16.324 45.642 -31.424 1.00 40.03 86 VAL A O 1
ATOM 669 N N . ASN A 1 87 ? 17.080 46.298 -33.465 1.00 33.56 87 ASN A N 1
ATOM 670 C CA . ASN A 1 87 ? 17.960 45.220 -33.924 1.00 33.56 87 ASN A CA 1
ATOM 671 C C . ASN A 1 87 ? 19.119 44.864 -32.976 1.00 33.56 87 ASN A C 1
ATOM 673 O O . ASN A 1 87 ? 19.566 45.706 -32.201 1.00 33.56 87 ASN A O 1
ATOM 677 N N . GLY A 1 88 ? 19.720 43.690 -33.189 1.00 32.47 88 GLY A N 1
ATOM 678 C CA . GLY A 1 88 ? 21.091 43.412 -32.758 1.00 32.47 88 GLY A CA 1
ATOM 679 C C . GLY A 1 88 ? 21.579 42.026 -33.175 1.00 32.47 88 GLY A C 1
ATOM 680 O O . GLY A 1 88 ? 21.158 41.034 -32.593 1.00 32.47 88 GLY A O 1
ATOM 681 N N . ASP A 1 89 ? 22.448 42.001 -34.185 1.00 33.03 89 ASP A N 1
ATOM 682 C CA . ASP A 1 89 ? 23.204 40.859 -34.707 1.00 33.03 89 ASP A CA 1
ATOM 683 C C . ASP A 1 89 ? 24.066 40.142 -33.654 1.00 33.03 89 ASP A C 1
ATOM 685 O O . ASP A 1 89 ? 24.544 40.750 -32.697 1.00 33.03 89 ASP A O 1
ATOM 689 N N . GLY A 1 90 ? 24.361 38.861 -33.900 1.00 34.47 90 GLY A N 1
ATOM 690 C CA . GLY A 1 90 ? 25.317 38.088 -33.107 1.00 34.47 90 GLY A CA 1
ATOM 691 C C . GLY A 1 90 ? 25.718 36.769 -33.766 1.00 34.47 90 GLY A C 1
ATOM 692 O O . GLY A 1 90 ? 25.169 35.719 -33.462 1.00 34.47 90 GLY A O 1
ATOM 693 N N . ILE A 1 91 ? 26.687 36.851 -34.676 1.00 35.56 91 ILE A N 1
ATOM 694 C CA . ILE A 1 91 ? 27.422 35.747 -35.311 1.00 35.56 91 ILE A CA 1
ATOM 695 C C . ILE A 1 91 ? 28.174 34.929 -34.246 1.00 35.56 91 ILE A C 1
ATOM 697 O O . ILE A 1 91 ? 28.852 35.533 -33.418 1.00 35.56 91 ILE A O 1
ATOM 701 N N . HIS A 1 92 ? 28.173 33.591 -34.330 1.00 36.16 92 HIS A N 1
ATOM 702 C CA . HIS A 1 92 ? 29.245 32.737 -33.786 1.00 36.16 92 HIS A CA 1
ATOM 703 C C . HIS A 1 92 ? 29.625 31.629 -34.785 1.00 36.16 92 HIS A C 1
ATOM 705 O O . HIS A 1 92 ? 28.769 30.962 -35.361 1.00 36.16 92 HIS A O 1
ATOM 711 N N . ARG A 1 93 ? 30.939 31.507 -35.005 1.00 34.88 93 ARG A N 1
ATOM 712 C CA . ARG A 1 93 ? 31.655 30.546 -35.858 1.00 34.88 93 ARG A CA 1
ATOM 713 C C . ARG A 1 93 ? 32.304 29.461 -34.993 1.00 34.88 93 ARG A C 1
ATOM 715 O O . ARG A 1 93 ? 32.775 29.788 -33.909 1.00 34.88 93 ARG A O 1
ATOM 722 N N . GLY A 1 94 ? 32.500 28.289 -35.606 1.00 29.86 94 GLY A N 1
ATOM 723 C CA . GLY A 1 94 ? 33.564 27.313 -35.307 1.00 29.86 94 GLY A CA 1
ATOM 724 C C . GLY A 1 94 ? 33.227 26.339 -34.177 1.00 29.86 94 GLY A C 1
ATOM 725 O O . GLY A 1 94 ? 32.630 26.741 -33.190 1.00 29.86 94 GLY A O 1
ATOM 726 N N . GLY 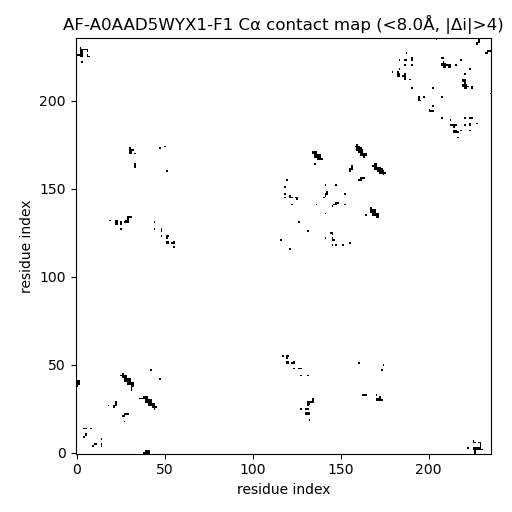A 1 95 ? 33.560 25.055 -34.237 1.00 31.14 95 GLY A N 1
ATOM 727 C CA . GLY A 1 95 ? 34.311 24.249 -35.200 1.00 31.14 95 GLY A CA 1
ATOM 728 C C . GLY A 1 95 ? 34.455 22.836 -34.607 1.00 31.14 95 GLY A C 1
ATOM 729 O O . GLY A 1 95 ? 34.395 22.698 -33.389 1.00 31.14 95 GLY A O 1
ATOM 730 N N . ASP A 1 96 ? 34.514 21.845 -35.496 1.00 31.36 96 ASP A N 1
ATOM 731 C CA . ASP A 1 96 ? 35.272 20.580 -35.487 1.00 31.36 96 ASP A CA 1
ATOM 732 C C . ASP A 1 96 ? 35.605 19.884 -34.146 1.00 31.36 96 ASP A C 1
ATOM 734 O O . ASP A 1 96 ? 36.240 20.465 -33.275 1.00 31.36 96 ASP A O 1
ATOM 738 N N . ASP A 1 97 ? 35.235 18.601 -34.004 1.00 38.47 97 ASP A N 1
ATOM 739 C CA . ASP A 1 97 ? 36.208 17.488 -33.998 1.00 38.47 97 ASP A CA 1
ATOM 740 C C . ASP A 1 97 ? 35.554 16.104 -33.775 1.00 38.47 97 ASP A C 1
ATOM 742 O O . ASP A 1 97 ? 34.489 15.957 -33.172 1.00 38.47 97 ASP A O 1
ATOM 746 N N . MET A 1 98 ? 36.213 15.109 -34.372 1.00 42.81 98 MET A N 1
ATOM 747 C CA . MET A 1 98 ? 35.871 13.694 -34.564 1.00 42.81 98 MET A CA 1
ATOM 748 C C . MET A 1 98 ? 36.331 12.782 -33.403 1.00 42.81 98 MET A C 1
ATOM 750 O O . MET A 1 98 ? 36.951 13.239 -32.450 1.00 42.81 98 MET A O 1
ATOM 754 N N . ASP A 1 99 ? 36.073 11.478 -33.591 1.00 32.62 99 ASP A N 1
ATOM 755 C CA . ASP A 1 99 ? 36.596 10.273 -32.910 1.00 32.62 99 ASP A CA 1
ATOM 756 C C . ASP A 1 99 ? 35.704 9.731 -31.771 1.00 32.62 99 ASP A C 1
ATOM 758 O O . ASP A 1 99 ? 35.440 10.398 -30.781 1.00 32.62 99 ASP A O 1
ATOM 762 N N . GLY A 1 100 ? 35.137 8.520 -31.795 1.00 33.12 100 GLY A N 1
ATOM 763 C CA . GLY A 1 100 ? 35.421 7.312 -32.566 1.00 33.12 100 GLY A CA 1
ATOM 764 C C . GLY A 1 100 ? 36.116 6.280 -31.681 1.00 33.12 100 GLY A C 1
ATOM 765 O O . GLY A 1 100 ? 37.332 6.292 -31.646 1.00 33.12 100 GLY A O 1
ATOM 766 N N . VAL A 1 101 ? 35.371 5.388 -31.006 1.00 38.56 101 VAL A N 1
ATOM 767 C CA . VAL A 1 101 ? 35.839 4.039 -30.613 1.00 38.56 101 VAL A CA 1
ATOM 768 C C . VAL A 1 101 ? 34.631 3.102 -30.456 1.00 38.56 101 VAL A C 1
ATOM 770 O O . VAL A 1 101 ? 33.889 3.169 -29.476 1.00 38.56 101 VAL A O 1
ATOM 773 N N . GLU A 1 102 ? 34.468 2.196 -31.419 1.00 35.53 102 GLU A N 1
ATOM 774 C CA . GLU A 1 102 ? 33.786 0.913 -31.244 1.00 35.53 102 GLU A CA 1
ATOM 775 C C . GLU A 1 102 ? 34.726 -0.063 -30.519 1.00 35.53 102 GLU A C 1
ATOM 777 O O . GLU A 1 102 ? 35.871 -0.229 -30.937 1.00 35.53 102 GLU A O 1
ATOM 782 N N . VAL A 1 103 ? 34.237 -0.767 -29.490 1.00 41.38 103 VAL A N 1
ATOM 783 C CA . VAL A 1 103 ? 34.783 -2.074 -29.079 1.00 41.38 103 VAL A CA 1
ATOM 784 C C . VAL A 1 103 ? 33.635 -3.016 -28.698 1.00 41.38 103 VAL A C 1
ATOM 786 O O . VAL A 1 103 ? 33.026 -2.888 -27.641 1.00 41.38 103 VAL A O 1
ATOM 789 N N . GLY A 1 104 ? 33.353 -3.932 -29.626 1.00 32.59 104 GLY A N 1
ATOM 790 C CA . GLY A 1 104 ? 33.151 -5.379 -29.456 1.00 32.59 104 GLY A CA 1
ATOM 791 C C . GLY A 1 104 ? 32.432 -5.957 -28.227 1.00 32.59 104 GLY A C 1
ATOM 792 O O . GLY A 1 104 ? 32.993 -6.012 -27.140 1.00 32.59 104 GLY A O 1
ATOM 793 N N . ASN A 1 105 ? 31.246 -6.518 -28.503 1.00 34.91 105 ASN A N 1
ATOM 794 C CA . ASN A 1 105 ? 30.845 -7.926 -28.312 1.00 34.91 105 ASN A CA 1
ATOM 795 C C . ASN A 1 105 ? 31.247 -8.691 -27.033 1.00 34.91 105 ASN A C 1
ATOM 797 O O . ASN A 1 105 ? 32.408 -9.018 -26.823 1.00 34.91 105 ASN A O 1
ATOM 801 N N . ASP A 1 106 ? 30.242 -9.117 -26.263 1.00 29.94 106 ASP A N 1
ATOM 802 C CA . ASP A 1 106 ? 29.699 -10.494 -26.264 1.00 29.94 106 ASP A CA 1
ATOM 803 C C . ASP A 1 106 ? 29.067 -10.805 -24.903 1.00 29.94 106 ASP A C 1
ATOM 805 O O . ASP A 1 106 ? 29.745 -10.804 -23.884 1.00 29.94 106 ASP A O 1
ATOM 809 N N . LEU A 1 107 ? 27.764 -11.104 -24.901 1.00 38.72 107 LEU A N 1
ATOM 810 C CA . LEU A 1 107 ? 27.131 -12.146 -24.081 1.00 38.72 107 LEU A CA 1
ATOM 811 C C . LEU A 1 107 ? 25.679 -12.278 -24.557 1.00 38.72 107 LEU A C 1
ATOM 813 O O . LEU A 1 107 ? 24.778 -11.546 -24.151 1.00 38.72 107 LEU A O 1
ATOM 817 N N . ALA A 1 108 ? 25.484 -13.203 -25.492 1.00 38.34 108 ALA A N 1
ATOM 818 C CA . ALA A 1 108 ? 24.185 -13.572 -26.021 1.00 38.34 108 ALA A CA 1
ATOM 819 C C . ALA A 1 108 ? 23.338 -14.263 -24.942 1.00 38.34 108 ALA A C 1
ATOM 821 O O . ALA A 1 108 ? 23.701 -15.334 -24.457 1.00 38.34 108 ALA A O 1
ATOM 822 N N . LEU A 1 109 ? 22.170 -13.697 -24.636 1.00 43.25 109 LEU A N 1
ATOM 823 C CA . LEU A 1 109 ? 21.048 -14.428 -24.056 1.00 43.25 109 LEU A CA 1
ATOM 824 C C . LEU A 1 109 ? 19.770 -14.077 -24.825 1.00 43.25 109 LEU A C 1
ATOM 826 O O . LEU A 1 109 ? 19.312 -12.943 -24.790 1.00 43.25 109 LEU A O 1
ATOM 830 N N . GLY A 1 110 ? 19.254 -15.090 -25.528 1.00 32.94 110 GLY A N 1
ATOM 831 C CA . GLY A 1 110 ? 17.836 -15.366 -25.789 1.00 32.94 110 GLY A CA 1
ATOM 832 C C . GLY A 1 110 ? 16.943 -14.216 -26.253 1.00 32.94 110 GLY A C 1
ATOM 833 O O . GLY A 1 110 ? 16.523 -13.384 -25.459 1.00 32.94 110 GLY A O 1
ATOM 834 N N . GLY A 1 111 ? 16.572 -14.245 -27.534 1.00 31.66 111 GLY A N 1
ATOM 835 C CA . GLY A 1 111 ? 15.658 -13.289 -28.150 1.00 31.66 111 GLY A CA 1
ATOM 836 C C . GLY A 1 111 ? 14.220 -13.314 -27.620 1.00 31.66 111 GLY A C 1
ATOM 837 O O . GLY A 1 111 ? 13.718 -14.332 -27.148 1.00 31.66 111 GLY A O 1
ATOM 838 N N . GLY A 1 112 ? 13.558 -12.166 -27.786 1.00 30.75 112 GLY A N 1
ATOM 839 C CA . GLY A 1 112 ? 12.128 -11.980 -27.558 1.00 30.75 112 GLY A CA 1
ATOM 840 C C . GLY A 1 112 ? 11.724 -10.506 -27.467 1.00 30.75 112 GLY A C 1
ATOM 841 O O . GLY A 1 112 ? 11.519 -10.002 -26.376 1.00 30.75 112 GLY A O 1
ATOM 842 N N . GLU A 1 113 ? 11.587 -9.862 -28.633 1.00 38.72 113 GLU A N 1
ATOM 843 C CA . GLU A 1 113 ? 10.714 -8.700 -28.903 1.00 38.72 113 GLU A CA 1
ATOM 844 C C . GLU A 1 113 ? 11.158 -7.285 -28.442 1.00 38.72 113 GLU A C 1
ATOM 846 O O . GLU A 1 113 ? 11.007 -6.864 -27.303 1.00 38.72 113 GLU A O 1
ATOM 851 N N . SER A 1 114 ? 11.643 -6.515 -29.427 1.00 43.00 114 SER A N 1
ATOM 852 C CA . SER A 1 114 ? 11.595 -5.049 -29.581 1.00 43.00 114 SER A CA 1
ATOM 853 C C . SER A 1 114 ? 11.716 -4.160 -28.333 1.00 43.00 114 SER A C 1
ATOM 855 O O . SER A 1 114 ? 10.736 -3.791 -27.686 1.00 43.00 114 SER A O 1
ATOM 857 N N . SER A 1 115 ? 12.931 -3.643 -28.141 1.00 47.88 115 SER A N 1
ATOM 858 C CA . SER A 1 115 ? 13.342 -2.603 -27.184 1.00 47.88 115 SER A CA 1
ATOM 859 C C . SER A 1 115 ? 12.754 -1.191 -27.460 1.00 47.88 115 SER A C 1
ATOM 861 O O . SER A 1 115 ? 13.441 -0.182 -27.340 1.00 47.88 115 SER A O 1
ATOM 863 N N . GLY A 1 116 ? 11.477 -1.095 -27.852 1.00 55.31 116 GLY A N 1
ATOM 864 C CA . GLY A 1 116 ? 10.793 0.151 -28.246 1.00 55.31 116 GLY A CA 1
ATOM 865 C C . GLY A 1 116 ? 9.465 0.427 -27.525 1.00 55.31 116 GLY A C 1
ATOM 866 O O . GLY A 1 116 ? 8.666 1.228 -28.004 1.00 55.31 116 GLY A O 1
ATOM 867 N N . GLY A 1 117 ? 9.184 -0.256 -26.411 1.00 71.94 117 GLY A N 1
ATOM 868 C CA . GLY A 1 117 ? 7.995 0.002 -25.582 1.00 71.94 117 GLY A CA 1
ATOM 869 C C . GLY A 1 117 ? 8.113 1.289 -24.754 1.00 71.94 117 GLY A C 1
ATOM 870 O O . GLY A 1 117 ? 9.220 1.778 -24.532 1.00 71.94 117 GLY A O 1
ATOM 871 N N . SER A 1 118 ? 6.989 1.825 -24.258 1.00 89.00 118 SER A N 1
ATOM 872 C CA . SER A 1 118 ? 6.993 2.952 -23.308 1.00 89.00 118 SER A CA 1
ATOM 873 C C . SER A 1 118 ? 7.756 2.564 -22.034 1.00 89.00 118 SER A C 1
ATOM 875 O O . SER A 1 118 ? 7.871 1.380 -21.697 1.00 89.00 118 SER A O 1
ATOM 877 N N . ILE A 1 119 ? 8.246 3.556 -21.282 1.00 93.31 119 ILE A N 1
ATOM 878 C CA . ILE A 1 119 ? 8.821 3.330 -19.950 1.00 93.31 119 ILE A CA 1
ATOM 879 C C . ILE A 1 119 ? 7.877 2.510 -19.062 1.00 93.31 119 ILE A C 1
ATOM 881 O O . ILE A 1 119 ? 8.342 1.668 -18.302 1.00 93.31 119 ILE A O 1
ATOM 885 N N . PHE A 1 120 ? 6.560 2.696 -19.187 1.00 93.56 120 PHE A N 1
ATOM 886 C CA . PHE A 1 120 ? 5.579 1.950 -18.400 1.00 93.56 120 PHE A CA 1
ATOM 887 C C . PHE A 1 120 ? 5.559 0.456 -18.739 1.00 93.56 120 PHE A C 1
ATOM 889 O O . PHE A 1 120 ? 5.406 -0.358 -17.835 1.00 93.56 120 PHE A O 1
ATOM 896 N N . ASP A 1 121 ? 5.787 0.075 -19.999 1.00 92.12 121 ASP A N 1
ATOM 897 C CA . ASP A 1 121 ? 5.873 -1.336 -20.392 1.00 92.12 121 ASP A CA 1
ATOM 898 C C . ASP A 1 121 ? 7.138 -1.984 -19.818 1.00 92.12 121 ASP A C 1
ATOM 900 O O . ASP A 1 121 ? 7.083 -3.052 -19.206 1.00 92.12 121 ASP A O 1
ATOM 904 N N . ARG A 1 122 ? 8.282 -1.298 -19.953 1.00 93.06 122 ARG A N 1
ATOM 905 C CA . ARG A 1 122 ? 9.564 -1.773 -19.408 1.00 93.06 122 ARG A CA 1
ATOM 906 C C . ARG A 1 122 ? 9.518 -1.860 -17.885 1.00 93.06 122 ARG A C 1
ATOM 908 O O . ARG A 1 122 ? 9.976 -2.839 -17.303 1.00 93.06 122 ARG A O 1
ATOM 915 N N . TYR A 1 123 ? 8.899 -0.876 -17.242 1.00 93.25 123 TYR A N 1
ATOM 916 C CA . TYR A 1 123 ? 8.685 -0.866 -15.803 1.00 93.25 123 TYR A CA 1
ATOM 917 C C . TYR A 1 123 ? 7.731 -1.977 -15.348 1.00 93.25 123 TYR A C 1
ATOM 919 O O . TYR A 1 123 ? 8.013 -2.631 -14.349 1.00 93.25 123 TYR A O 1
ATOM 927 N N . ALA A 1 124 ? 6.648 -2.255 -16.081 1.00 92.00 124 ALA A N 1
ATOM 928 C CA . ALA A 1 124 ? 5.758 -3.377 -15.775 1.00 92.00 124 ALA A CA 1
ATOM 929 C C . ALA A 1 124 ? 6.496 -4.724 -15.847 1.00 92.00 124 ALA A C 1
ATOM 931 O O . ALA A 1 124 ? 6.314 -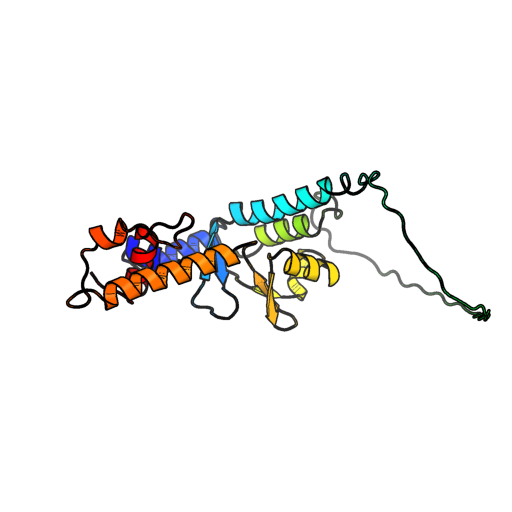5.572 -14.974 1.00 92.00 124 ALA A O 1
ATOM 932 N N . ASN A 1 125 ? 7.366 -4.908 -16.843 1.00 91.12 125 ASN A N 1
ATOM 933 C CA . ASN A 1 125 ? 8.189 -6.114 -16.965 1.00 91.12 125 ASN A CA 1
ATOM 934 C C . ASN A 1 125 ? 9.198 -6.234 -15.817 1.00 91.12 125 ASN A C 1
ATOM 936 O O . ASN A 1 125 ? 9.314 -7.301 -15.214 1.00 91.12 125 ASN A O 1
ATOM 940 N N . LEU A 1 126 ? 9.856 -5.130 -15.451 1.00 91.44 126 LEU A N 1
ATOM 941 C CA . LEU A 1 126 ? 10.728 -5.081 -14.279 1.00 91.44 126 LEU A CA 1
ATOM 942 C C . LEU A 1 126 ? 9.965 -5.482 -13.012 1.00 91.44 126 LEU A C 1
ATOM 944 O O . LEU A 1 126 ? 10.410 -6.357 -12.277 1.00 91.44 126 LEU A O 1
ATOM 948 N N . VAL A 1 127 ? 8.788 -4.893 -12.797 1.00 89.56 127 VAL A N 1
ATOM 949 C CA . VAL A 1 127 ? 7.908 -5.173 -11.659 1.00 89.56 127 VAL A CA 1
ATOM 950 C C . VAL A 1 127 ? 7.542 -6.656 -11.576 1.00 89.56 127 VAL A C 1
ATOM 952 O O . VAL A 1 127 ? 7.679 -7.225 -10.497 1.00 89.56 127 VAL A O 1
ATOM 955 N N . LYS A 1 128 ? 7.163 -7.279 -12.696 1.00 86.81 128 LYS A N 1
ATOM 956 C CA . LYS A 1 128 ? 6.840 -8.715 -12.780 1.00 86.81 128 LYS A CA 1
ATOM 957 C C . LYS A 1 128 ? 8.024 -9.617 -12.446 1.00 86.81 128 LYS A C 1
ATOM 959 O O . LYS A 1 128 ? 7.859 -10.653 -11.813 1.00 86.81 128 LYS A O 1
ATOM 964 N N . SER A 1 129 ? 9.213 -9.233 -12.906 1.00 84.31 129 SER A N 1
ATOM 965 C CA . SER A 1 129 ? 10.447 -10.002 -12.701 1.00 84.31 129 SER A CA 1
ATOM 966 C C . SER A 1 129 ? 11.096 -9.778 -11.329 1.00 84.31 129 SER A C 1
ATOM 968 O O . SER A 1 129 ? 11.959 -10.554 -10.926 1.00 84.31 129 SER A O 1
ATOM 970 N N . SER A 1 130 ? 10.700 -8.719 -10.615 1.00 77.38 130 SER A N 1
ATOM 971 C CA . SER A 1 130 ? 11.275 -8.334 -9.323 1.00 77.38 130 SER A CA 1
ATOM 972 C C . SER A 1 130 ? 10.730 -9.158 -8.152 1.00 77.38 130 SER A C 1
ATOM 974 O O . SER A 1 130 ? 9.633 -9.716 -8.208 1.00 77.38 130 SER A O 1
ATOM 976 N N . HIS A 1 131 ? 11.465 -9.182 -7.038 1.00 73.31 131 HIS A N 1
ATOM 977 C CA . HIS A 1 131 ? 10.946 -9.709 -5.778 1.00 73.31 131 HIS A CA 1
ATOM 978 C C . HIS A 1 131 ? 9.801 -8.818 -5.265 1.00 73.31 131 HIS A C 1
ATOM 980 O O . HIS A 1 131 ? 10.000 -7.650 -4.938 1.00 73.31 131 HIS A O 1
ATOM 986 N N . HIS A 1 132 ? 8.589 -9.366 -5.138 1.00 77.75 132 HIS A N 1
ATOM 987 C CA . HIS A 1 132 ? 7.402 -8.589 -4.745 1.00 77.75 132 HIS A CA 1
ATOM 988 C C . HIS A 1 132 ? 7.363 -8.246 -3.241 1.00 77.75 132 HIS A C 1
ATOM 990 O O . HIS A 1 132 ? 6.506 -7.481 -2.787 1.00 77.75 132 HIS A O 1
ATOM 996 N N . SER A 1 133 ? 8.304 -8.789 -2.463 1.00 75.06 133 SER A N 1
ATOM 997 C CA . SER A 1 133 ? 8.567 -8.397 -1.076 1.00 75.06 133 SER A CA 1
ATOM 998 C C . SER A 1 133 ? 9.332 -7.073 -0.972 1.00 75.06 133 SER A C 1
ATOM 1000 O O . SER A 1 133 ? 9.237 -6.394 0.053 1.00 75.06 133 SER A O 1
ATOM 1002 N N . GLU A 1 134 ? 10.063 -6.675 -2.017 1.00 81.06 134 GLU A N 1
ATOM 1003 C CA . GLU A 1 134 ? 10.818 -5.428 -2.021 1.00 81.06 134 GLU A CA 1
ATOM 1004 C C . GLU A 1 134 ? 9.891 -4.221 -2.182 1.00 81.06 134 GLU A C 1
ATOM 1006 O O . GLU A 1 134 ? 9.091 -4.109 -3.115 1.00 81.06 134 GLU A O 1
ATOM 1011 N N . THR A 1 135 ? 10.038 -3.275 -1.257 1.00 87.38 135 THR A N 1
ATOM 1012 C CA . THR A 1 135 ? 9.231 -2.046 -1.187 1.00 87.38 135 THR A CA 1
ATOM 1013 C C . THR A 1 135 ? 9.982 -0.823 -1.709 1.00 87.38 135 THR A C 1
ATOM 1015 O O . THR A 1 135 ? 9.428 0.278 -1.758 1.00 87.38 135 THR A O 1
ATOM 1018 N N . SER A 1 136 ? 11.245 -0.992 -2.100 1.00 90.38 136 SER A N 1
ATOM 1019 C CA . SER A 1 136 ? 12.078 0.061 -2.668 1.00 90.38 136 SER A CA 1
ATOM 1020 C C . SER A 1 136 ? 12.977 -0.467 -3.770 1.00 90.38 136 SER A C 1
ATOM 1022 O O . SER A 1 136 ? 13.370 -1.624 -3.730 1.00 90.38 136 SER A O 1
ATOM 1024 N N . ILE A 1 137 ? 13.348 0.415 -4.687 1.00 92.19 137 ILE A N 1
ATOM 1025 C CA . ILE A 1 137 ? 14.245 0.146 -5.803 1.00 92.19 137 ILE A CA 1
ATOM 1026 C C . ILE A 1 137 ? 15.276 1.271 -5.927 1.00 92.19 137 ILE A C 1
ATOM 1028 O O . ILE A 1 137 ? 14.988 2.434 -5.618 1.00 92.19 137 ILE A O 1
ATOM 1032 N N . SER A 1 138 ? 16.502 0.935 -6.325 1.00 93.06 138 SER A N 1
ATOM 1033 C CA . SER A 1 138 ? 17.555 1.925 -6.554 1.00 93.06 138 SER A CA 1
ATOM 1034 C C . SER A 1 138 ? 17.478 2.521 -7.963 1.00 93.06 138 SER A C 1
ATOM 1036 O O . SER A 1 138 ? 16.960 1.907 -8.899 1.00 93.06 138 SER A O 1
ATOM 1038 N N . GLU A 1 139 ? 18.042 3.716 -8.143 1.00 92.19 139 GLU A N 1
ATOM 1039 C CA . GLU A 1 139 ? 18.202 4.314 -9.471 1.00 92.19 139 GLU A CA 1
ATOM 1040 C C . GLU A 1 139 ? 19.021 3.402 -10.402 1.00 92.19 139 GLU A C 1
ATOM 1042 O O . GLU A 1 139 ? 18.715 3.282 -11.588 1.00 92.19 139 GLU A O 1
ATOM 1047 N N . THR A 1 140 ? 20.038 2.714 -9.874 1.00 91.75 140 THR A N 1
ATOM 1048 C CA . THR A 1 140 ? 20.867 1.793 -10.661 1.00 91.75 140 THR A CA 1
ATOM 1049 C C . THR A 1 140 ? 20.087 0.582 -11.159 1.00 91.75 140 THR A C 1
ATOM 1051 O O . THR A 1 140 ? 20.302 0.162 -12.294 1.00 91.75 140 THR A O 1
ATOM 1054 N N . ASP A 1 141 ? 19.153 0.058 -10.366 1.00 91.44 141 ASP A N 1
ATOM 1055 C CA . ASP A 1 141 ? 18.340 -1.098 -10.759 1.00 91.44 141 ASP A CA 1
ATOM 1056 C C . ASP A 1 141 ? 17.263 -0.701 -11.769 1.00 91.44 141 ASP A C 1
ATOM 1058 O O . ASP A 1 141 ? 17.022 -1.433 -12.724 1.00 91.44 141 ASP A O 1
ATOM 1062 N N . LEU A 1 142 ? 16.685 0.500 -11.647 1.00 91.12 142 LEU A N 1
ATOM 1063 C CA . LEU A 1 142 ? 15.788 1.057 -12.669 1.00 91.12 142 LEU A CA 1
ATOM 1064 C C . LEU A 1 142 ? 16.507 1.251 -14.012 1.00 91.12 142 LEU A C 1
ATOM 1066 O O . LEU A 1 142 ? 15.951 0.960 -15.073 1.00 91.12 142 LEU A O 1
ATOM 1070 N N . ARG A 1 143 ? 17.763 1.704 -13.975 1.00 91.88 143 ARG A N 1
ATOM 1071 C CA . ARG A 1 143 ? 18.597 1.873 -15.173 1.00 91.88 143 ARG A CA 1
ATOM 1072 C C . ARG A 1 143 ? 18.989 0.545 -15.807 1.00 91.88 143 ARG A C 1
ATOM 1074 O O . ARG A 1 143 ? 18.970 0.441 -17.025 1.00 91.88 143 ARG A O 1
ATOM 1081 N N . LYS A 1 144 ? 19.343 -0.463 -15.010 1.00 89.75 144 LYS A N 1
ATOM 1082 C CA . LYS A 1 144 ? 19.736 -1.783 -15.528 1.00 89.75 144 LYS A CA 1
ATOM 1083 C C . LYS A 1 144 ? 18.534 -2.604 -15.990 1.00 89.75 144 LYS A C 1
ATOM 1085 O O . LYS A 1 144 ? 18.588 -3.203 -17.053 1.00 89.75 144 LYS A O 1
ATOM 1090 N N . GLY A 1 145 ? 17.461 -2.619 -15.202 1.00 85.94 145 GLY A N 1
ATOM 1091 C CA . GLY A 1 145 ? 16.305 -3.488 -15.413 1.00 85.94 145 GLY A CA 1
ATOM 1092 C C . GLY A 1 145 ? 15.234 -2.925 -16.349 1.00 85.94 145 GLY A C 1
ATOM 1093 O O . GLY A 1 145 ? 14.561 -3.697 -17.021 1.00 85.94 145 GLY A O 1
ATOM 1094 N N . ALA A 1 146 ? 15.076 -1.599 -16.426 1.00 88.12 146 ALA A N 1
ATOM 1095 C CA . ALA A 1 146 ? 14.096 -0.952 -17.310 1.00 88.12 146 ALA A CA 1
ATOM 1096 C C . ALA A 1 146 ? 14.725 0.026 -18.318 1.00 88.12 146 ALA A C 1
ATOM 1098 O O . ALA A 1 146 ? 13.990 0.723 -19.025 1.00 88.12 146 ALA A O 1
ATOM 1099 N N . SER A 1 147 ? 16.061 0.108 -18.381 1.00 89.44 147 SER A N 1
ATOM 1100 C CA . SER A 1 147 ? 16.791 1.067 -19.230 1.00 89.44 147 SER A CA 1
ATOM 1101 C C . SER A 1 147 ? 16.303 2.509 -19.051 1.00 89.44 147 SER A C 1
ATOM 1103 O O . SER A 1 147 ? 16.239 3.273 -20.010 1.00 89.44 147 SER A O 1
ATOM 1105 N N . ALA A 1 148 ? 15.908 2.869 -17.825 1.00 90.00 148 ALA A N 1
ATOM 1106 C CA . ALA A 1 148 ? 15.231 4.130 -17.549 1.00 90.00 148 ALA A CA 1
ATOM 1107 C C . ALA A 1 148 ? 16.195 5.330 -17.559 1.00 90.00 148 ALA A C 1
ATOM 1109 O O . ALA A 1 148 ? 17.236 5.313 -16.892 1.00 90.00 148 ALA A O 1
ATOM 1110 N N . THR A 1 149 ? 15.831 6.408 -18.259 1.00 93.00 149 THR A N 1
ATOM 1111 C CA . THR A 1 149 ? 16.535 7.703 -18.159 1.00 93.00 149 THR A CA 1
ATOM 1112 C C . THR A 1 149 ? 16.087 8.505 -16.928 1.00 93.00 149 THR A C 1
ATOM 1114 O O . THR A 1 149 ? 15.120 8.147 -16.255 1.00 93.00 149 THR A O 1
ATOM 1117 N N . LYS A 1 150 ? 16.761 9.624 -16.607 1.00 91.12 150 LYS A N 1
ATOM 1118 C CA . LYS A 1 150 ? 16.330 10.486 -15.482 1.00 91.12 150 LYS A CA 1
ATOM 1119 C C . LYS A 1 150 ? 14.941 11.076 -15.730 1.00 91.12 150 LYS A C 1
ATOM 1121 O O . LYS A 1 150 ? 14.130 11.170 -14.811 1.00 91.12 150 LYS A O 1
ATOM 1126 N N . GLU A 1 151 ? 14.666 11.444 -16.974 1.00 93.12 151 GLU A N 1
ATOM 1127 C CA . GLU A 1 151 ? 13.395 12.004 -17.424 1.00 93.12 151 GLU A CA 1
ATOM 1128 C C . GLU A 1 151 ? 12.279 10.966 -17.284 1.00 93.12 151 GLU A C 1
ATOM 1130 O O . GLU A 1 151 ? 11.194 11.273 -16.798 1.00 93.12 151 GLU A O 1
ATOM 1135 N N . GLU A 1 152 ? 12.555 9.714 -17.641 1.00 94.00 152 GLU A N 1
ATOM 1136 C CA . GLU A 1 152 ? 11.619 8.599 -17.500 1.00 94.00 152 GLU A CA 1
ATOM 1137 C C . GLU A 1 152 ? 11.351 8.223 -16.037 1.00 94.00 152 GLU A C 1
ATOM 1139 O O . GLU A 1 152 ? 10.205 7.971 -15.666 1.00 94.00 152 GLU A O 1
ATOM 1144 N N . ILE A 1 153 ? 12.366 8.270 -15.170 1.00 94.31 153 ILE A N 1
ATOM 1145 C CA . ILE A 1 153 ? 12.172 8.113 -13.720 1.00 94.31 153 ILE A CA 1
ATOM 1146 C C . ILE A 1 153 ? 11.291 9.246 -13.176 1.00 94.31 153 ILE A C 1
ATOM 1148 O O . ILE A 1 153 ? 10.375 8.999 -12.389 1.00 94.31 153 ILE A O 1
ATOM 1152 N N . SER A 1 154 ? 11.503 10.481 -13.639 1.00 94.44 154 SER A N 1
ATOM 1153 C CA . SER A 1 154 ? 10.639 11.618 -13.300 1.00 94.44 154 SER A CA 1
ATOM 1154 C C . SER A 1 154 ? 9.189 11.411 -13.766 1.00 94.44 154 SER A C 1
ATOM 1156 O O . SER A 1 154 ? 8.247 11.732 -13.034 1.00 94.44 154 SER A O 1
ATOM 1158 N N . LYS A 1 155 ? 8.976 10.784 -14.933 1.00 94.31 155 LYS A N 1
ATOM 1159 C CA . LYS A 1 155 ? 7.634 10.368 -15.379 1.00 94.31 155 LYS A CA 1
ATOM 1160 C C . LYS A 1 155 ? 7.008 9.338 -14.438 1.00 94.31 155 LYS A C 1
ATOM 1162 O O . LYS A 1 155 ? 5.847 9.503 -14.076 1.00 94.31 155 LYS A O 1
ATOM 1167 N N . LEU A 1 156 ? 7.751 8.321 -13.992 1.00 94.19 156 LEU A N 1
ATOM 1168 C CA . LEU A 1 156 ? 7.249 7.314 -13.042 1.00 94.19 156 LEU A CA 1
ATOM 1169 C C . LEU A 1 156 ? 6.874 7.926 -11.679 1.00 94.19 156 LEU A C 1
ATOM 1171 O O . LEU A 1 156 ? 5.858 7.545 -11.091 1.00 94.19 156 LEU A O 1
ATOM 1175 N N . LEU A 1 157 ? 7.658 8.900 -11.202 1.00 93.06 157 LEU A N 1
ATOM 1176 C CA . LEU A 1 157 ? 7.354 9.686 -9.999 1.00 93.06 157 LEU A CA 1
ATOM 1177 C C . LEU A 1 157 ? 6.065 10.500 -10.176 1.00 93.06 157 LEU A C 1
ATOM 1179 O O . LEU A 1 157 ? 5.164 10.432 -9.343 1.00 93.06 157 LEU A O 1
ATOM 1183 N N . THR A 1 158 ? 5.948 11.222 -11.292 1.00 93.31 158 THR A N 1
ATOM 1184 C CA . THR A 1 158 ? 4.780 12.065 -11.601 1.00 93.31 158 THR A CA 1
ATOM 1185 C C . THR A 1 158 ? 3.512 11.229 -11.797 1.00 93.31 158 THR A C 1
ATOM 1187 O O . THR A 1 158 ? 2.429 11.620 -11.368 1.00 93.31 158 THR A O 1
ATOM 1190 N N . ALA A 1 159 ? 3.644 10.041 -12.391 1.00 92.31 159 ALA A N 1
ATOM 1191 C CA . ALA A 1 159 ? 2.558 9.081 -12.554 1.00 92.31 159 ALA A CA 1
ATOM 1192 C C . ALA A 1 159 ? 2.115 8.430 -11.231 1.00 92.3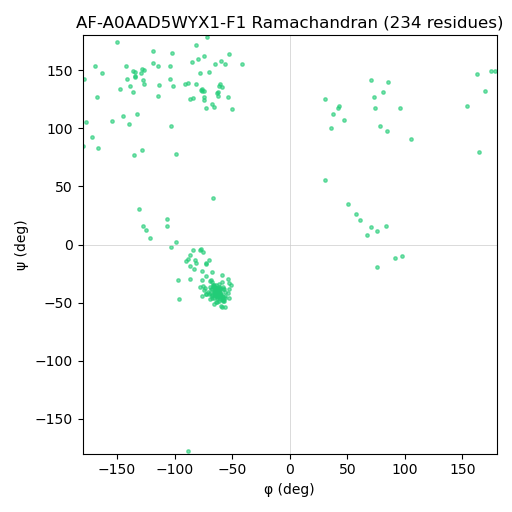1 159 ALA A C 1
ATOM 1194 O O . ALA A 1 159 ? 1.052 7.808 -11.187 1.00 92.31 159 ALA A O 1
ATOM 1195 N N . GLY A 1 160 ? 2.895 8.578 -10.154 1.00 91.31 160 GLY A N 1
ATOM 1196 C CA . GLY A 1 160 ? 2.574 8.060 -8.825 1.00 91.31 160 GLY A CA 1
ATOM 1197 C C . GLY A 1 160 ? 2.939 6.591 -8.604 1.00 91.31 160 GLY A C 1
ATOM 1198 O O . GLY A 1 160 ? 2.445 5.993 -7.650 1.00 91.31 160 GLY A O 1
ATOM 1199 N N . PHE A 1 161 ? 3.786 6.004 -9.457 1.00 92.94 161 PHE A N 1
ATOM 1200 C CA . PHE A 1 161 ? 4.276 4.629 -9.279 1.00 92.94 161 PHE A CA 1
ATOM 1201 C C . PHE A 1 161 ? 5.514 4.540 -8.393 1.00 92.94 161 PHE A C 1
ATOM 1203 O O . PHE A 1 161 ? 5.805 3.470 -7.856 1.00 92.94 161 PHE A O 1
ATOM 1210 N N . LEU A 1 162 ? 6.212 5.662 -8.220 1.00 92.81 162 LEU A N 1
ATOM 1211 C CA . LEU A 1 162 ? 7.363 5.800 -7.342 1.00 92.81 162 LEU A CA 1
ATOM 1212 C C . LEU A 1 162 ? 7.165 6.980 -6.385 1.00 92.81 162 LEU A C 1
ATOM 1214 O O . LEU A 1 162 ? 6.542 7.982 -6.732 1.00 92.81 162 LEU A O 1
ATOM 1218 N N . THR A 1 163 ? 7.759 6.884 -5.201 1.00 91.12 163 THR A N 1
ATOM 1219 C CA . THR A 1 163 ? 7.970 8.012 -4.282 1.00 91.12 163 THR A CA 1
ATOM 1220 C C . THR A 1 163 ? 9.433 8.070 -3.863 1.00 91.12 163 THR A C 1
ATOM 1222 O O . THR A 1 163 ? 10.135 7.061 -3.861 1.00 91.12 163 THR A O 1
ATOM 1225 N N . ILE A 1 164 ? 9.933 9.263 -3.548 1.00 90.62 164 ILE A N 1
ATOM 1226 C CA . ILE A 1 164 ? 11.345 9.456 -3.203 1.00 90.62 164 ILE A CA 1
ATOM 1227 C C . ILE A 1 164 ? 11.601 8.918 -1.791 1.00 90.62 164 ILE A C 1
ATOM 1229 O O . ILE A 1 164 ? 10.967 9.363 -0.836 1.00 90.62 164 ILE A O 1
ATOM 1233 N N . LYS A 1 165 ? 12.559 7.993 -1.658 1.00 89.06 165 LYS A N 1
ATOM 1234 C CA . LYS A 1 165 ? 13.103 7.548 -0.363 1.00 89.06 165 LYS A CA 1
ATOM 1235 C C . LYS A 1 165 ? 14.382 8.309 -0.027 1.00 89.06 165 LYS A C 1
ATOM 1237 O O . LYS A 1 165 ? 14.580 8.775 1.091 1.00 89.06 165 LYS A O 1
ATOM 1242 N N . THR A 1 166 ? 15.279 8.402 -1.001 1.00 89.75 166 THR A N 1
ATOM 1243 C CA . THR A 1 166 ? 16.590 9.059 -0.910 1.00 89.75 166 THR A CA 1
ATOM 1244 C C . THR A 1 166 ? 16.949 9.601 -2.297 1.00 89.75 166 THR A C 1
ATOM 1246 O O . THR A 1 166 ? 16.234 9.342 -3.262 1.00 89.75 166 THR A O 1
ATOM 1249 N N . SER A 1 167 ? 18.050 10.340 -2.433 1.00 88.75 167 SER A N 1
ATOM 1250 C CA . SER A 1 167 ? 18.514 10.888 -3.718 1.00 88.75 167 SER A CA 1
ATOM 1251 C C . SER A 1 167 ? 18.664 9.846 -4.834 1.00 88.75 167 SER A C 1
ATOM 1253 O O . SER A 1 167 ? 18.475 10.189 -5.993 1.00 88.75 167 SER A O 1
ATOM 1255 N N . THR A 1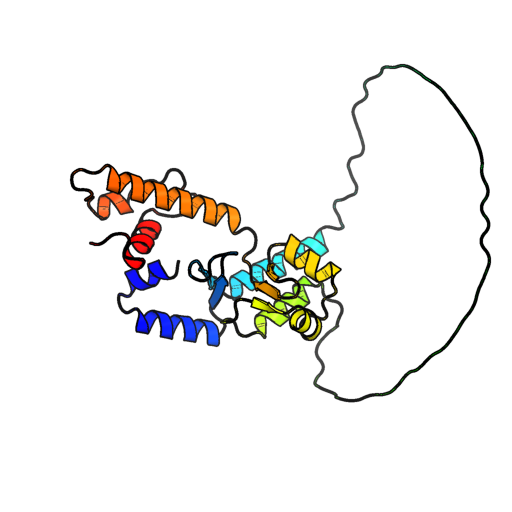 168 ? 18.968 8.592 -4.491 1.00 90.88 168 THR A N 1
ATOM 1256 C CA . THR A 1 168 ? 19.223 7.495 -5.443 1.00 90.88 168 THR A CA 1
ATOM 1257 C C . THR A 1 168 ? 18.327 6.272 -5.215 1.00 90.88 168 THR A C 1
ATOM 1259 O O . THR A 1 168 ? 18.588 5.195 -5.754 1.00 90.88 168 THR A O 1
ATOM 1262 N N . SER A 1 169 ? 17.281 6.399 -4.392 1.00 92.12 169 SER A N 1
ATOM 1263 C CA . SER A 1 169 ? 16.392 5.287 -4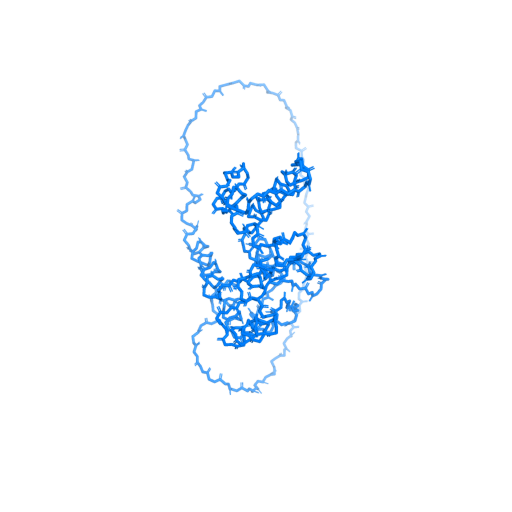.044 1.00 92.12 169 SER A CA 1
ATOM 1264 C C . SER A 1 169 ? 14.940 5.737 -3.952 1.00 92.12 169 SER A C 1
ATOM 1266 O O . SER A 1 169 ? 14.631 6.818 -3.443 1.00 92.12 169 SER A O 1
ATOM 1268 N N . TYR A 1 170 ? 14.046 4.869 -4.413 1.00 92.88 170 TYR A N 1
ATOM 1269 C CA . TYR A 1 170 ? 12.622 5.134 -4.548 1.00 92.88 170 TYR A CA 1
ATOM 1270 C C . TYR A 1 170 ? 11.806 4.026 -3.891 1.00 92.88 170 TYR A C 1
ATOM 1272 O O . TYR A 1 170 ? 12.208 2.867 -3.905 1.00 92.88 170 TYR A O 1
ATOM 1280 N N . HIS A 1 171 ? 10.648 4.368 -3.340 1.00 92.38 171 HIS A N 1
ATOM 1281 C CA . HIS A 1 171 ? 9.646 3.405 -2.902 1.00 92.38 171 HIS A CA 1
ATOM 1282 C C . HIS A 1 171 ? 8.657 3.112 -4.022 1.00 92.38 171 HIS A C 1
ATOM 1284 O O . HIS A 1 171 ? 8.162 4.036 -4.672 1.00 92.38 171 HIS A O 1
ATOM 1290 N N . PHE A 1 172 ? 8.300 1.838 -4.187 1.00 92.25 172 PHE A N 1
ATOM 1291 C CA . PHE A 1 172 ? 7.130 1.474 -4.979 1.00 92.25 172 PHE A CA 1
ATOM 1292 C C . PHE A 1 172 ? 5.897 2.138 -4.374 1.00 92.25 172 PHE A C 1
ATOM 1294 O O . PHE A 1 172 ? 5.724 2.158 -3.155 1.00 92.25 172 PHE A O 1
ATOM 1301 N N . SER A 1 173 ? 5.049 2.712 -5.219 1.00 90.94 173 SER A N 1
ATOM 1302 C CA . SER A 1 173 ? 3.861 3.448 -4.792 1.00 90.94 173 SER A CA 1
ATOM 1303 C C . SER A 1 173 ? 2.650 3.044 -5.615 1.00 90.94 173 SER A C 1
ATOM 1305 O O . SER A 1 173 ? 2.757 2.766 -6.809 1.00 90.94 173 SER A O 1
ATOM 1307 N N . VAL A 1 174 ? 1.496 3.001 -4.952 1.00 90.38 174 VAL A N 1
ATOM 1308 C CA . VAL A 1 174 ? 0.210 2.740 -5.599 1.00 90.38 174 VAL A CA 1
ATOM 1309 C C . VAL A 1 174 ? -0.323 4.052 -6.163 1.00 90.38 174 VAL A C 1
ATOM 1311 O O . VAL A 1 174 ? -0.475 5.042 -5.434 1.00 90.38 174 VAL A O 1
ATOM 1314 N N . ARG A 1 175 ? -0.640 4.051 -7.460 1.00 90.38 175 ARG A N 1
ATOM 1315 C CA . ARG A 1 175 ? -1.151 5.234 -8.150 1.00 90.38 175 ARG A CA 1
ATOM 1316 C C . ARG A 1 175 ? -2.474 5.677 -7.527 1.00 90.38 175 ARG A C 1
ATOM 1318 O O . ARG A 1 175 ? -3.341 4.861 -7.226 1.00 90.38 175 ARG A O 1
ATOM 1325 N N . SER A 1 176 ? -2.629 6.986 -7.330 1.00 86.00 176 SER A N 1
ATOM 1326 C CA . SER A 1 176 ? -3.853 7.595 -6.786 1.00 86.00 176 SER A CA 1
ATOM 1327 C C . SER A 1 176 ? -4.288 7.069 -5.406 1.00 86.00 176 SER A C 1
ATOM 1329 O O . SER A 1 176 ? -5.458 7.174 -5.046 1.00 86.00 176 SER A O 1
ATOM 1331 N N . ALA A 1 177 ? -3.364 6.558 -4.582 1.00 85.69 177 ALA A N 1
ATOM 1332 C CA . ALA A 1 177 ? -3.691 6.074 -3.236 1.00 85.69 177 ALA A CA 1
ATOM 1333 C C . ALA A 1 177 ? -3.992 7.195 -2.216 1.00 85.69 177 ALA A C 1
ATOM 1335 O O . ALA A 1 177 ? -4.553 6.937 -1.152 1.00 85.69 177 ALA A O 1
ATOM 1336 N N . GLY A 1 178 ? -3.638 8.451 -2.512 1.00 84.81 178 GLY A N 1
ATOM 1337 C CA . GLY A 1 178 ? -3.796 9.588 -1.593 1.00 84.81 178 GLY A CA 1
ATOM 1338 C C . GLY A 1 178 ? -5.233 9.813 -1.089 1.00 84.81 178 GLY A C 1
ATOM 1339 O O . GLY A 1 178 ? -5.442 9.840 0.128 1.00 84.81 178 GLY A O 1
ATOM 1340 N N . PRO A 1 179 ? -6.241 9.941 -1.977 1.00 87.31 179 PRO A N 1
ATOM 1341 C CA . PRO A 1 179 ? -7.642 10.076 -1.576 1.00 87.31 179 PRO A CA 1
ATOM 1342 C C . PRO A 1 179 ? -8.128 8.929 -0.688 1.00 87.31 179 PRO A C 1
ATOM 1344 O O . PRO A 1 179 ? -8.797 9.181 0.315 1.00 87.31 179 PRO A O 1
ATOM 1347 N N . PHE A 1 180 ? -7.734 7.691 -1.009 1.00 87.75 180 PHE A N 1
ATOM 1348 C CA . PHE A 1 180 ? -8.036 6.521 -0.187 1.00 87.75 180 PHE A CA 1
ATOM 1349 C C . PHE A 1 180 ? -7.478 6.685 1.229 1.00 87.75 180 PHE A C 1
ATOM 1351 O O . PHE A 1 180 ? -8.241 6.624 2.192 1.00 87.75 180 PHE A O 1
ATOM 1358 N N . TRP A 1 181 ? -6.179 6.974 1.367 1.00 87.06 181 TRP A N 1
ATOM 1359 C CA . TRP A 1 181 ? -5.546 7.149 2.677 1.00 87.06 181 TRP A CA 1
ATOM 1360 C C . TRP A 1 181 ? -6.171 8.294 3.476 1.00 87.06 181 TRP A C 1
ATOM 1362 O O . TRP A 1 181 ? -6.428 8.148 4.670 1.00 87.06 181 TRP A O 1
ATOM 1372 N N . SER A 1 182 ? -6.495 9.416 2.826 1.00 88.94 182 SER A N 1
ATOM 1373 C CA . SER A 1 182 ? -7.190 10.530 3.482 1.00 88.94 182 SER A CA 1
ATOM 1374 C C . SER A 1 182 ? -8.542 10.094 4.053 1.00 88.94 182 SER A C 1
ATOM 1376 O O . SER A 1 182 ? -8.850 10.378 5.214 1.00 88.94 182 SER A O 1
ATOM 1378 N N . SER A 1 183 ? -9.338 9.372 3.260 1.00 91.12 183 SER A N 1
ATOM 1379 C CA . SER A 1 183 ? -10.634 8.831 3.680 1.00 91.12 183 SER A CA 1
ATOM 1380 C C . SER A 1 183 ? -10.495 7.814 4.812 1.00 91.12 183 SER A C 1
ATOM 1382 O O . SER A 1 183 ? -11.242 7.866 5.792 1.00 91.12 183 SER A O 1
ATOM 1384 N N . PHE A 1 184 ? -9.504 6.929 4.701 1.00 90.94 184 PHE A N 1
ATOM 1385 C CA . PHE A 1 184 ? -9.185 5.902 5.684 1.00 90.94 184 PHE A CA 1
ATOM 1386 C C . PHE A 1 184 ? -8.845 6.522 7.044 1.00 90.94 184 PHE A C 1
ATOM 1388 O O . PHE A 1 184 ? -9.485 6.202 8.045 1.00 90.94 184 PHE A O 1
ATOM 1395 N N . HIS A 1 185 ? -7.912 7.478 7.093 1.00 90.69 185 HIS A N 1
ATOM 1396 C CA . HIS A 1 185 ? -7.512 8.121 8.349 1.00 90.69 185 HIS A CA 1
ATOM 1397 C C . HIS A 1 185 ? -8.642 8.937 8.984 1.00 90.69 185 HIS A C 1
ATOM 1399 O O . HIS A 1 185 ? -8.818 8.911 10.206 1.00 90.69 185 HIS A O 1
ATOM 1405 N N . LYS A 1 186 ? -9.439 9.644 8.175 1.00 93.75 186 LYS A N 1
ATOM 1406 C CA . LYS A 1 186 ? -10.608 10.383 8.674 1.00 93.75 186 LYS A CA 1
ATOM 1407 C C . LYS A 1 186 ? -11.660 9.439 9.256 1.00 93.75 186 LYS A C 1
ATOM 1409 O O . LYS A 1 186 ? -12.169 9.703 10.341 1.00 93.75 186 LYS A O 1
ATOM 1414 N N . SER A 1 187 ? -11.923 8.317 8.590 1.00 93.50 187 SER A N 1
ATOM 1415 C CA . SER A 1 187 ? -12.840 7.277 9.075 1.00 93.50 187 SER A CA 1
ATOM 1416 C C . SER A 1 187 ? -12.340 6.613 10.360 1.00 93.50 187 SER A C 1
ATOM 1418 O O . SER A 1 187 ? -13.102 6.446 11.310 1.00 93.50 187 SER A O 1
ATOM 1420 N N . ARG A 1 188 ? -11.040 6.310 10.437 1.00 93.25 188 ARG A N 1
ATOM 1421 C CA . ARG A 1 188 ? -10.381 5.806 11.650 1.00 93.25 188 ARG A CA 1
ATOM 1422 C C . ARG A 1 188 ? -10.542 6.777 12.819 1.00 93.25 188 ARG A C 1
ATOM 1424 O O . ARG A 1 188 ? -10.960 6.386 13.906 1.00 93.25 188 ARG A O 1
ATOM 1431 N N . SER A 1 189 ? -10.287 8.062 12.573 1.00 94.50 189 SER A N 1
ATOM 1432 C CA . SER A 1 189 ? -10.452 9.126 13.571 1.00 94.50 189 SER A CA 1
ATOM 1433 C C . SER A 1 189 ? -11.903 9.257 14.032 1.00 94.50 189 SER A C 1
ATOM 1435 O O . SER A 1 189 ? -12.151 9.442 15.220 1.00 94.50 189 SER A O 1
ATOM 1437 N N . GLU A 1 190 ? -12.862 9.132 13.113 1.00 95.12 190 GLU A N 1
ATOM 1438 C CA . GLU A 1 190 ? -14.295 9.160 13.419 1.00 95.12 190 GLU A CA 1
ATOM 1439 C C . GLU A 1 190 ? -14.699 8.023 14.373 1.00 95.12 190 GLU A C 1
ATOM 1441 O O . GLU A 1 190 ? -15.392 8.277 15.360 1.00 95.12 190 GLU A O 1
ATOM 1446 N N . ILE A 1 191 ? -14.230 6.793 14.128 1.00 94.75 191 ILE A N 1
ATOM 1447 C CA . ILE A 1 191 ? -14.499 5.636 14.998 1.00 94.75 191 ILE A CA 1
ATOM 1448 C C . ILE A 1 191 ? -13.841 5.798 16.372 1.00 94.75 191 ILE A C 1
ATOM 1450 O O . ILE A 1 191 ? -14.504 5.619 17.393 1.00 94.75 191 ILE A O 1
ATOM 1454 N N . ILE A 1 192 ? -12.574 6.216 16.422 1.00 94.50 192 ILE A N 1
ATOM 1455 C CA . ILE A 1 192 ? -11.876 6.461 17.693 1.00 94.50 192 ILE A CA 1
ATOM 1456 C C . ILE A 1 192 ? -12.588 7.555 18.501 1.00 94.50 192 ILE A C 1
ATOM 1458 O O . ILE A 1 192 ? -12.773 7.425 19.710 1.00 94.50 192 ILE A O 1
ATOM 1462 N N . GLN A 1 193 ? -13.016 8.644 17.857 1.00 95.00 193 GLN A N 1
ATOM 1463 C CA . GLN A 1 193 ? -13.752 9.714 18.534 1.00 95.00 193 GLN A CA 1
ATOM 1464 C C . GLN A 1 193 ? -15.123 9.255 19.027 1.00 95.00 193 GLN A C 1
ATOM 1466 O O . GLN A 1 193 ? -15.570 9.716 20.076 1.00 95.00 193 GLN A O 1
ATOM 1471 N N . ALA A 1 194 ? -15.793 8.368 18.292 1.00 93.56 194 ALA A N 1
ATOM 1472 C CA . ALA A 1 194 ? -17.037 7.774 18.746 1.00 93.56 194 ALA A CA 1
ATOM 1473 C C . ALA A 1 194 ? -16.842 6.964 20.031 1.00 93.56 194 ALA A C 1
ATOM 1475 O O . ALA A 1 194 ? -17.580 7.196 20.985 1.00 93.56 194 ALA A O 1
ATOM 1476 N N . LEU A 1 195 ? -15.831 6.090 20.067 1.00 93.69 195 LEU A N 1
ATOM 1477 C CA . LEU A 1 195 ? -15.477 5.307 21.255 1.00 93.69 195 LEU A CA 1
ATOM 1478 C C . LEU A 1 195 ? -15.154 6.217 22.443 1.00 93.69 195 LEU A C 1
ATOM 1480 O O . LEU A 1 195 ? -15.756 6.086 23.501 1.00 93.69 195 LEU A O 1
ATOM 1484 N N . LYS A 1 196 ? -14.310 7.236 22.245 1.00 94.25 196 LYS A N 1
ATOM 1485 C CA . LYS A 1 196 ? -13.942 8.195 23.304 1.00 94.25 196 LYS A CA 1
ATOM 1486 C C . LYS A 1 196 ? -15.126 8.959 23.907 1.00 94.25 196 LYS A C 1
ATOM 1488 O O . LYS A 1 196 ? -15.026 9.426 25.036 1.00 94.25 196 LYS A O 1
ATOM 1493 N N . ARG A 1 197 ? -16.215 9.141 23.153 1.00 93.94 197 ARG A N 1
ATOM 1494 C CA . ARG A 1 197 ? -17.433 9.832 23.615 1.00 93.94 197 ARG A CA 1
ATOM 1495 C C . ARG A 1 197 ? -18.451 8.890 24.253 1.00 93.94 197 ARG A C 1
ATOM 1497 O O . ARG A 1 197 ? -19.404 9.375 24.858 1.00 93.94 197 ARG A O 1
ATOM 1504 N N . ALA A 1 198 ? -18.299 7.579 24.082 1.00 93.62 198 ALA A N 1
ATOM 1505 C CA . ALA A 1 198 ? -19.211 6.612 24.663 1.00 93.62 198 ALA A CA 1
ATOM 1506 C C . ALA A 1 198 ? -19.051 6.555 26.184 1.00 93.62 198 ALA A C 1
ATOM 1508 O O . ALA A 1 198 ? -17.962 6.746 26.733 1.00 93.62 198 ALA A O 1
ATOM 1509 N N . LYS A 1 199 ? -20.158 6.274 26.874 1.00 89.94 199 LYS A N 1
ATOM 1510 C CA . LYS A 1 199 ? -20.138 6.030 28.315 1.00 89.94 199 LYS A CA 1
ATOM 1511 C C . LYS A 1 199 ? -19.269 4.792 28.567 1.00 89.94 199 LYS A C 1
ATOM 1513 O O . LYS A 1 199 ? -19.489 3.776 27.922 1.00 89.94 199 LYS A O 1
ATOM 1518 N N . TYR A 1 200 ? -18.288 4.910 29.460 1.00 92.38 200 TYR A N 1
ATOM 1519 C CA . TYR A 1 200 ? -17.271 3.880 29.738 1.00 92.38 200 TYR A CA 1
ATOM 1520 C C . TYR A 1 200 ? -16.284 3.589 28.595 1.00 92.38 200 TYR A C 1
ATOM 1522 O O . TYR A 1 200 ? -15.473 2.691 28.730 1.00 92.38 200 TYR A O 1
ATOM 1530 N N . GLN A 1 201 ? -16.291 4.377 27.510 1.00 92.69 201 GLN A N 1
ATOM 1531 C CA . GLN A 1 201 ? -15.450 4.150 26.321 1.00 92.69 201 GLN A CA 1
ATOM 1532 C C . GLN A 1 201 ? -15.710 2.810 25.612 1.00 92.69 201 GLN A C 1
ATOM 1534 O O . GLN A 1 201 ? -14.901 2.352 24.811 1.00 92.69 201 GLN A O 1
ATOM 1539 N N . GLU A 1 202 ? -16.892 2.242 25.842 1.00 92.88 202 GLU A N 1
ATOM 1540 C CA . GLU A 1 202 ? -17.329 0.965 25.295 1.00 92.88 202 GLU A CA 1
ATOM 1541 C C . GLU A 1 202 ? -18.497 1.181 24.328 1.00 92.88 202 GLU A C 1
ATOM 1543 O O . GLU A 1 202 ? -19.420 1.963 24.577 1.00 92.88 202 GLU A O 1
ATOM 1548 N N . ILE A 1 203 ? -18.467 0.485 23.195 1.00 94.44 203 ILE A N 1
ATOM 1549 C CA . ILE A 1 203 ? -19.563 0.452 22.226 1.00 94.44 203 ILE A CA 1
ATOM 1550 C C . ILE A 1 203 ? -19.707 -0.986 21.744 1.00 94.44 203 ILE A C 1
ATOM 1552 O O . ILE A 1 203 ? -18.718 -1.626 21.403 1.00 94.44 203 ILE A O 1
ATOM 1556 N N . LEU A 1 204 ? -20.948 -1.466 21.642 1.00 94.00 204 LEU A N 1
ATOM 1557 C CA . LEU A 1 204 ? -21.244 -2.768 21.050 1.00 94.00 204 LEU A CA 1
ATOM 1558 C C . LEU A 1 204 ? -20.638 -2.882 19.637 1.00 94.00 204 LEU A C 1
ATOM 1560 O O . LEU A 1 204 ? -20.933 -2.053 18.770 1.00 94.00 204 LEU A O 1
ATOM 1564 N N . GLU A 1 205 ? -19.856 -3.937 19.379 1.00 93.25 205 GLU A N 1
ATOM 1565 C CA . GLU A 1 205 ? -19.145 -4.141 18.102 1.00 93.25 205 GLU A CA 1
ATOM 1566 C C . GLU A 1 205 ? -20.094 -4.059 16.895 1.00 93.25 205 GLU A C 1
ATOM 1568 O O . GLU A 1 205 ? -19.798 -3.395 15.899 1.00 93.25 205 GLU A O 1
ATOM 1573 N N . ARG A 1 206 ? -21.290 -4.651 16.997 1.00 94.12 206 ARG A N 1
ATOM 1574 C CA . ARG A 1 206 ? -22.314 -4.584 15.942 1.00 94.12 206 ARG A CA 1
ATOM 1575 C C . ARG A 1 206 ? -22.708 -3.144 15.600 1.00 94.12 206 ARG A C 1
ATOM 1577 O O . ARG A 1 206 ? -22.707 -2.759 14.435 1.00 94.12 206 ARG A O 1
ATOM 1584 N N . THR A 1 207 ? -22.965 -2.325 16.617 1.00 93.06 207 THR A N 1
ATOM 1585 C CA . THR A 1 207 ? -23.316 -0.908 16.446 1.00 93.06 207 THR A CA 1
ATOM 1586 C C . THR A 1 207 ? -22.185 -0.128 15.782 1.00 93.06 207 THR A C 1
ATOM 1588 O O . THR A 1 207 ? -22.430 0.765 14.970 1.00 93.06 207 THR A O 1
ATOM 1591 N N . LEU A 1 208 ? -20.935 -0.453 16.116 1.00 92.50 208 LEU A N 1
ATOM 1592 C CA . LEU A 1 208 ? -19.770 0.229 15.563 1.00 92.50 208 LEU A CA 1
ATOM 1593 C C . LEU A 1 208 ? -19.496 -0.179 14.108 1.00 92.50 208 LEU A C 1
ATOM 1595 O O . LEU A 1 208 ? -19.172 0.674 13.285 1.00 92.50 208 LEU A O 1
ATOM 1599 N N . THR A 1 209 ? -19.664 -1.461 13.780 1.00 93.12 209 THR A N 1
ATOM 1600 C CA . THR A 1 209 ? -19.399 -2.030 12.447 1.00 93.12 209 THR A CA 1
ATOM 1601 C C . THR A 1 209 ? -20.480 -1.703 11.413 1.00 93.12 209 THR A C 1
ATOM 1603 O O . THR A 1 209 ? -20.155 -1.552 10.233 1.00 93.12 209 THR A O 1
ATOM 1606 N N . GLU A 1 210 ? -21.736 -1.535 11.836 1.00 93.69 210 GLU A N 1
ATOM 1607 C CA . GLU A 1 210 ? -22.866 -1.119 10.983 1.00 93.69 210 GLU A CA 1
ATOM 1608 C C . GLU A 1 210 ? -22.949 0.412 10.805 1.00 93.69 210 GLU A C 1
ATOM 1610 O O . GLU A 1 210 ? -23.766 0.925 10.037 1.00 93.69 210 GLU A O 1
ATOM 1615 N N . ARG A 1 211 ? -22.089 1.174 11.492 1.00 91.00 211 ARG A N 1
ATOM 1616 C CA . ARG A 1 211 ? -22.103 2.637 11.452 1.00 91.00 211 ARG A CA 1
ATOM 1617 C C . ARG A 1 211 ? -21.796 3.170 10.052 1.00 91.00 211 ARG A C 1
ATOM 1619 O O . ARG A 1 211 ? -20.765 2.863 9.455 1.00 91.00 211 ARG A O 1
ATOM 1626 N N . LYS A 1 212 ? -22.635 4.090 9.569 1.00 91.88 212 LYS A N 1
ATOM 1627 C CA . LYS A 1 212 ? -22.332 4.869 8.364 1.00 91.88 212 LYS A CA 1
ATOM 1628 C C . LYS A 1 212 ? -21.242 5.899 8.666 1.00 91.88 212 LYS A C 1
ATOM 1630 O O . LYS A 1 212 ? -21.445 6.804 9.474 1.00 91.88 212 LYS A O 1
ATOM 1635 N N . LEU A 1 213 ? -20.103 5.758 7.997 1.00 92.56 213 LEU A N 1
ATOM 1636 C CA . LEU A 1 213 ? -18.976 6.682 8.096 1.00 92.56 213 LEU A CA 1
ATOM 1637 C C . LEU A 1 213 ? -19.202 7.909 7.215 1.00 92.56 213 LEU A C 1
ATOM 1639 O O . LEU A 1 213 ? -19.611 7.779 6.059 1.00 92.56 213 LEU A O 1
ATOM 1643 N N . ARG A 1 214 ? -18.874 9.098 7.729 1.00 90.88 214 ARG A N 1
ATOM 1644 C CA . ARG A 1 214 ? -18.953 10.351 6.955 1.00 90.88 214 ARG A CA 1
ATOM 1645 C C . ARG A 1 214 ? -17.894 10.398 5.866 1.00 90.88 214 ARG A C 1
ATOM 1647 O O . ARG A 1 214 ? -18.143 10.895 4.775 1.00 90.88 214 ARG A O 1
ATOM 1654 N N . PHE A 1 215 ? -16.721 9.855 6.176 1.00 87.50 215 PHE A N 1
ATOM 1655 C CA . PHE A 1 215 ? -15.559 9.824 5.292 1.00 87.50 215 PHE A CA 1
ATOM 1656 C C . PHE A 1 215 ? -15.315 8.426 4.719 1.00 87.50 215 PHE A C 1
ATOM 1658 O O . PHE A 1 215 ? -14.196 8.110 4.324 1.00 87.50 215 PHE A O 1
ATOM 1665 N N . GLY A 1 216 ? -16.350 7.581 4.692 1.00 76.06 216 GLY A N 1
ATOM 1666 C CA . GLY A 1 216 ? -16.226 6.182 4.302 1.00 76.06 216 GLY A CA 1
ATOM 1667 C C . GLY A 1 216 ? -15.808 5.989 2.848 1.00 76.06 216 GLY A C 1
ATOM 1668 O O . GLY A 1 216 ? -15.007 5.110 2.606 1.00 76.06 216 GLY A O 1
ATOM 1669 N N . ASN A 1 217 ? -16.298 6.786 1.887 1.00 77.19 217 ASN A N 1
ATOM 1670 C CA . ASN A 1 217 ? -16.009 6.662 0.440 1.00 77.19 217 ASN A CA 1
ATOM 1671 C C . ASN A 1 217 ? -15.736 5.213 -0.039 1.00 77.19 217 ASN A C 1
ATOM 1673 O O . ASN A 1 217 ? -14.681 4.920 -0.595 1.00 77.19 217 ASN A O 1
ATOM 1677 N N . GLY A 1 218 ? -16.672 4.294 0.227 1.00 79.75 218 GLY A N 1
ATOM 1678 C CA . GLY A 1 218 ? -16.564 2.871 -0.141 1.00 79.75 218 GLY A CA 1
ATOM 1679 C C . GLY A 1 218 ? -15.929 1.948 0.913 1.00 79.75 218 GLY A C 1
ATOM 1680 O O . GLY A 1 218 ? -16.059 0.733 0.816 1.00 79.75 218 GLY A O 1
ATOM 1681 N N . LEU A 1 219 ? -15.309 2.495 1.956 1.00 85.06 219 LEU A N 1
ATOM 1682 C CA . LEU A 1 219 ? -14.783 1.766 3.107 1.00 85.06 219 LEU A CA 1
ATOM 1683 C C . LEU A 1 219 ? -15.867 1.558 4.172 1.00 85.06 219 LEU A C 1
ATOM 1685 O O . LEU A 1 219 ? -16.486 2.509 4.658 1.00 85.06 219 LEU A O 1
ATOM 1689 N N . SER A 1 220 ? -16.080 0.303 4.564 1.00 90.88 220 SER A N 1
ATOM 1690 C CA . SER A 1 220 ? -17.018 -0.047 5.631 1.00 90.88 220 SER A CA 1
ATOM 1691 C C . SER A 1 220 ? -16.427 0.233 7.016 1.00 90.88 220 SER A C 1
ATOM 1693 O O . SER A 1 220 ? -15.227 0.055 7.243 1.00 90.88 220 SER A O 1
ATOM 1695 N N . ALA A 1 221 ? -17.276 0.607 7.982 1.00 93.44 221 ALA A N 1
ATOM 1696 C CA . ALA A 1 221 ? -16.846 0.740 9.376 1.00 93.44 221 ALA A CA 1
ATOM 1697 C C . ALA A 1 221 ? -16.287 -0.579 9.922 1.00 93.44 221 ALA A C 1
ATOM 1699 O O . ALA A 1 221 ? -15.320 -0.560 10.675 1.00 93.44 221 ALA A O 1
ATOM 1700 N N . LYS A 1 222 ? -16.804 -1.723 9.454 1.00 93.62 222 LYS A N 1
ATOM 1701 C CA . LYS A 1 222 ? -16.250 -3.049 9.750 1.00 93.62 222 LYS A CA 1
ATOM 1702 C C . LYS A 1 222 ? -14.751 -3.158 9.446 1.00 93.62 222 LYS A C 1
ATOM 1704 O O . LYS A 1 222 ? -14.007 -3.651 10.285 1.00 93.62 222 LYS A O 1
ATOM 1709 N N . LEU A 1 223 ? -14.291 -2.680 8.288 1.00 92.19 223 LEU A N 1
ATOM 1710 C CA . LEU A 1 223 ? -12.867 -2.724 7.927 1.00 92.19 223 LEU A CA 1
ATOM 1711 C C . LEU A 1 223 ? -12.008 -1.831 8.832 1.00 92.19 223 LEU A C 1
ATOM 1713 O O . LEU A 1 223 ? -10.878 -2.195 9.153 1.00 92.19 223 LEU A O 1
ATOM 1717 N N . ILE A 1 224 ? -12.536 -0.683 9.262 1.00 93.69 224 ILE A N 1
ATOM 1718 C CA . ILE A 1 224 ? -11.855 0.187 10.231 1.00 93.69 224 ILE A CA 1
ATOM 1719 C C . ILE A 1 224 ? -11.784 -0.480 11.606 1.00 93.69 224 ILE A C 1
ATOM 1721 O O . ILE A 1 224 ? -10.721 -0.501 12.212 1.00 93.69 224 ILE A O 1
ATOM 1725 N N . VAL A 1 225 ? -12.881 -1.066 12.087 1.00 94.19 225 VAL A N 1
ATOM 1726 C CA . VAL A 1 225 ? -12.908 -1.763 13.383 1.00 94.19 225 VAL A CA 1
ATOM 1727 C C . VAL A 1 225 ? -11.916 -2.927 13.397 1.00 94.19 225 VAL A C 1
ATOM 1729 O O . VAL A 1 225 ? -11.139 -3.034 14.337 1.00 94.19 225 VAL A O 1
ATOM 1732 N N . MET A 1 226 ? -11.859 -3.737 12.333 1.00 92.81 226 MET A N 1
ATOM 1733 C CA . MET A 1 226 ? -10.862 -4.812 12.221 1.00 92.81 226 MET A CA 1
ATOM 1734 C C . MET A 1 226 ? -9.420 -4.284 12.217 1.00 92.81 226 MET A C 1
ATOM 1736 O O . MET A 1 226 ? -8.532 -4.932 12.757 1.00 92.81 226 MET A O 1
ATOM 1740 N N . GLU A 1 227 ? -9.164 -3.106 11.638 1.00 92.12 227 GLU A N 1
ATOM 1741 C CA . GLU A 1 227 ? -7.837 -2.484 11.731 1.00 92.12 227 GLU A CA 1
ATOM 1742 C C . GLU A 1 227 ? -7.507 -2.049 13.161 1.00 92.12 227 GLU A C 1
ATOM 1744 O O . GLU A 1 227 ? -6.403 -2.308 13.635 1.00 92.12 227 GLU A O 1
ATOM 1749 N N . LEU A 1 228 ? -8.450 -1.425 13.862 1.00 93.12 228 LEU A N 1
ATOM 1750 C CA . LEU A 1 228 ? -8.243 -0.966 15.235 1.00 93.12 228 LEU A CA 1
ATOM 1751 C C . LEU A 1 228 ? -8.034 -2.128 16.211 1.00 93.12 228 LEU A C 1
ATOM 1753 O O . LEU A 1 228 ? -7.146 -2.055 17.058 1.00 93.12 228 LEU A O 1
ATOM 1757 N N . LEU A 1 229 ? -8.800 -3.208 16.046 1.00 92.88 229 LEU A N 1
ATOM 1758 C CA . LEU A 1 229 ? -8.632 -4.444 16.809 1.00 92.88 229 LEU A CA 1
ATOM 1759 C C . LEU A 1 229 ? -7.273 -5.090 16.519 1.00 92.88 229 LEU A C 1
ATOM 1761 O O . LEU A 1 229 ? -6.516 -5.392 17.433 1.00 92.88 229 LEU A O 1
ATOM 1765 N N . GLY A 1 230 ? -6.912 -5.246 15.243 1.00 89.81 230 GLY A N 1
ATOM 1766 C CA . GLY A 1 230 ? -5.649 -5.887 14.873 1.00 89.81 230 GLY A CA 1
ATOM 1767 C C . GLY A 1 230 ? -4.396 -5.051 15.139 1.00 89.81 230 GLY A C 1
ATOM 1768 O O . GLY A 1 230 ? -3.294 -5.590 15.150 1.00 89.81 230 GLY A O 1
ATOM 1769 N N . THR A 1 231 ? -4.540 -3.740 15.349 1.00 89.00 231 THR A N 1
ATOM 1770 C CA . THR A 1 231 ? -3.455 -2.881 15.855 1.00 89.00 231 THR A CA 1
ATOM 1771 C C . THR A 1 231 ? -3.381 -2.860 17.383 1.00 89.00 231 THR A C 1
ATOM 1773 O O . THR A 1 231 ? -2.426 -2.303 17.921 1.00 89.00 231 THR A O 1
ATOM 1776 N N . GLY A 1 232 ? -4.363 -3.436 18.086 1.00 89.56 232 GLY A N 1
ATOM 1777 C CA . GLY A 1 232 ? -4.468 -3.380 19.546 1.00 89.56 232 GLY A CA 1
ATOM 1778 C C . GLY A 1 232 ? -4.833 -1.995 20.091 1.00 89.56 232 GLY A C 1
ATOM 1779 O O . GLY A 1 232 ? -4.668 -1.738 21.277 1.00 89.56 232 GLY A O 1
ATOM 1780 N N . VAL A 1 233 ? -5.307 -1.076 19.240 1.00 90.31 233 VAL A N 1
ATOM 1781 C CA . VAL A 1 233 ? -5.788 0.251 19.674 1.00 90.31 233 VAL A CA 1
ATOM 1782 C C . VAL A 1 233 ? -7.133 0.136 20.395 1.00 90.31 233 VAL A C 1
ATOM 1784 O O . VAL A 1 233 ? -7.476 0.990 21.210 1.00 90.31 233 VAL A O 1
ATOM 1787 N N . VAL A 1 234 ? -7.900 -0.899 20.060 1.00 91.19 234 VAL A N 1
ATOM 1788 C CA . VAL A 1 234 ? -9.183 -1.254 20.668 1.00 91.19 234 VAL A CA 1
ATOM 1789 C C . VAL A 1 234 ? -9.165 -2.756 20.941 1.00 91.19 234 VAL A C 1
ATOM 1791 O O . VAL A 1 234 ? -8.544 -3.505 20.187 1.00 91.19 234 VAL A O 1
ATOM 1794 N N . GLU A 1 235 ? -9.856 -3.190 21.989 1.00 90.31 235 GLU A N 1
ATOM 1795 C CA . GLU A 1 235 ? -10.050 -4.599 22.345 1.00 90.31 235 GLU A CA 1
ATOM 1796 C C . GLU A 1 235 ? -11.539 -4.982 22.322 1.00 90.31 235 GLU A C 1
ATOM 1798 O O . GLU A 1 235 ? -12.405 -4.113 22.181 1.00 90.31 235 GLU A O 1
ATOM 1803 N N . ARG A 1 236 ? -11.816 -6.289 22.360 1.00 87.50 236 ARG A N 1
ATOM 1804 C CA . ARG A 1 236 ? -13.174 -6.852 22.350 1.00 87.50 236 ARG A CA 1
ATOM 1805 C C . ARG A 1 236 ? -13.736 -7.015 23.750 1.00 87.50 236 ARG A C 1
ATOM 1807 O O . ARG A 1 236 ? -12.952 -7.434 24.627 1.00 87.50 236 ARG A O 1
#

pLDDT: mean 77.43, std 22.26, range [29.86, 95.12]

Organism: NCBI:txid64517

Radius of gyration: 27.11 Å; Cα contacts (8 Å, |Δi|>4): 238; chains: 1; bounding box: 60×70×66 Å

Foldseek 3Di:
DLLLVCLVVVDNVVSVVVVLVCLQVQQKFWAADPPDNVDIDIDGNVVQLVLLVVVLVCVVVVPPPPDDPDDDDDDDDDDDDDDDDDDDDDDDDDDDDDDDDDDDDDDDDDDDDDPDGQLSVQVSVLSSVDRRHDFKDWQVCSCVRSVADPVRVVVCVVQQQWDDPDPGMTGGGRGPCVLVVVLLVQQLVVLQVVLVPDDVSDDDPVCQQCDDGPSCPPNTSVSSVSSCCSVVVDHD

Nearest PDB structures (foldseek):
  9bz0-assembly1_f  TM=8.990E-01  e=1.356E-09  Homo sapiens
  9er2-assembly1_Q  TM=8.915E-01  e=1.807E-09  Homo sapiens
  8ycm-assembly1_A  TM=8.925E-01  e=2.550E-09  Homo sapiens
  9fd2-assembly1_g  TM=8.785E-01  e=1.273E-08  Homo sapiens
  2f2e-assembly1_A  TM=5.399E-01  e=8.597E+00  Pseudomonas aeruginosa

Sequence (236 aa):
LLAQLYCAVGDHTRVDVDVDSLCQSGVLRRFVRSGDVREGCLMLSMDYEAQILGLAKEERGGDGRRGQEGDAESTQDGDRRKRRRVNGDGIHRGGDDMDGVEVGNDLALGGGESSGGSIFDRYANLVKSSHHSETSISETDLRKGASATKEEISKLLTAGFLTIKTSTSYHFSVRSAGPFWSSFHKSRSEIIQALKRAKYQEILERTLTERKLRFGNGLSAKLIVMELLGTGVVER

Secondary structure (DSSP, 8-state):
-HHHHHHHHS-HHHHHHHHHHHHHTTSEEEEEETTEEEEEEEEEHHHHHHHHHHHHHHHHHGGGSSS---------------------------------------------S-S-S-HHHHHHHHHHHS-TT--EEEHHHHHHHH---HHHHHHHHHTTSEEEEETTEEEE--TTHHHHHHHHHHHHHHHHHHHHHSGGG---HHHHHSPPPTT-TT--HHHHHHHHHHTTSS--